Protein AF-A0A6M1LCU7-F1 (afdb_monomer)

Radius of gyration: 31.86 Å; Cα contacts (8 Å, |Δi|>4): 392; chains: 1; bounding box: 103×63×95 Å

Secondary structure (DSSP, 8-state):
---EEEEEEE-TTT-EEEESSTTTTSSS-EEEEEEEETTHHHHEEEEEE-S---SSSSEEEEEEHHHHHHTT--TT-EEEEE-SS-EEEEEEEEEEEES-TTSGGGTT-HHHHSPBPP-STTPPEEEEEE--HHHHHHHHHHH-PPPEEEEEE---GGG--HHHHHHHHHHHHHHHHS--STT-----THHHHHHHHHHHHHHHHHHHHHHTSS--------------------

Sequence (234 aa):
MQRRWYAASLDEEHLFAVGDEPPMDGGARKMFGLRAQTGVAEAAELTAGRWRTRPGGPAEVVVSGAVAETLSLRAGQRLRFAGRDGQADARIVGVFEPRDAGDPVWDDLGYALEPVVPVLDGEPYVVAGVTDWVGVDVVAAGSGVAAVSGWRYRLDERRLNAATLESVTAAVAEARRMSWSSGATVQTSLDGALSRFAGQLRAVQALPRWCRRGWSPASSADRAGGAVDGAAAT

Solvent-accessible surface area (backbone atoms only — not comparable to full-atom values): 13556 Å² total; per-residue (Å²): 133,84,63,72,33,53,37,37,33,37,57,28,97,54,25,32,52,39,30,86,50,74,62,37,60,53,85,58,50,34,25,37,20,39,33,20,59,63,65,52,74,81,42,33,44,77,79,41,75,45,88,82,88,73,87,94,64,59,25,52,31,26,30,24,50,53,39,23,61,76,50,62,53,48,60,74,40,59,35,35,37,37,30,85,71,34,56,17,58,29,29,31,36,12,29,26,42,64,74,50,82,82,45,74,88,40,72,92,39,51,36,22,67,57,49,45,70,54,88,53,95,83,37,47,30,38,34,31,34,39,32,42,68,67,26,50,50,49,39,24,70,31,6,56,39,73,69,48,75,50,78,48,74,68,76,62,66,92,75,63,42,84,84,54,46,61,57,52,50,51,51,53,56,48,58,60,69,52,79,86,48,94,86,67,78,84,82,70,85,57,56,64,57,51,54,52,48,55,49,51,51,52,53,58,66,49,50,65,67,56,66,72,75,74,76,79,85,81,84,87,85,89,86,85,86,87,87,87,85,86,85,87,79,135

Structure (mmCIF, N/CA/C/O backbone):
data_AF-A0A6M1LCU7-F1
#
_entry.id   AF-A0A6M1LCU7-F1
#
loop_
_atom_site.group_PDB
_atom_site.id
_atom_site.type_symbol
_atom_site.label_atom_id
_atom_site.label_alt_id
_atom_site.label_comp_id
_atom_site.label_asym_id
_atom_site.label_entity_id
_atom_site.label_seq_id
_atom_site.pdbx_PDB_ins_code
_atom_site.Cartn_x
_atom_site.Cartn_y
_atom_site.Cartn_z
_atom_site.occupancy
_atom_site.B_iso_or_equiv
_atom_site.auth_seq_id
_atom_site.auth_comp_id
_atom_site.auth_asym_id
_atom_site.auth_atom_id
_atom_site.pdbx_PDB_model_num
ATOM 1 N N . MET A 1 1 ? 4.344 -7.755 -26.187 1.00 40.47 1 MET A N 1
ATOM 2 C CA . MET A 1 1 ? 3.448 -6.695 -25.672 1.00 40.47 1 MET A CA 1
ATOM 3 C C . MET A 1 1 ? 4.201 -5.969 -24.558 1.00 40.47 1 MET A C 1
ATOM 5 O O . MET A 1 1 ? 4.700 -6.650 -23.674 1.00 40.47 1 MET A O 1
ATOM 9 N N . GLN A 1 2 ? 4.418 -4.650 -24.64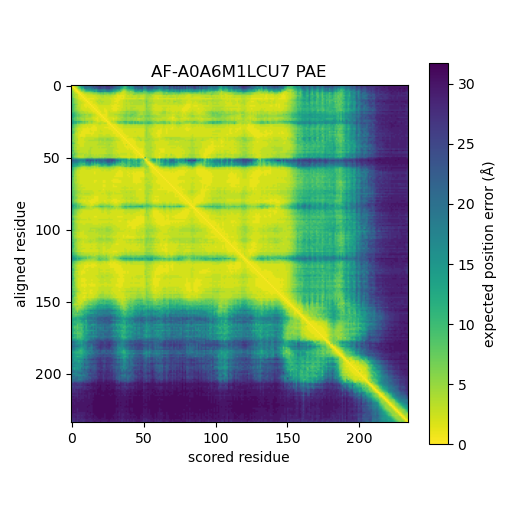3 1.00 50.25 2 GLN A N 1
ATOM 10 C CA . GLN A 1 2 ? 5.161 -3.909 -23.606 1.00 50.25 2 GLN A CA 1
ATOM 11 C C . GLN A 1 2 ? 4.259 -3.738 -22.376 1.00 50.25 2 GLN A C 1
ATOM 13 O O . GLN A 1 2 ? 3.274 -3.008 -22.453 1.00 50.25 2 GLN A O 1
ATOM 18 N N . ARG A 1 3 ? 4.570 -4.408 -21.260 1.00 56.78 3 ARG A N 1
ATOM 19 C CA . ARG A 1 3 ? 3.935 -4.107 -19.967 1.00 56.78 3 ARG A CA 1
ATOM 20 C C . ARG A 1 3 ? 4.623 -2.870 -19.385 1.00 56.78 3 ARG A C 1
ATOM 22 O O . ARG A 1 3 ? 5.846 -2.855 -19.241 1.00 56.78 3 ARG A O 1
ATOM 29 N N . ARG A 1 4 ? 3.837 -1.827 -19.126 1.00 67.38 4 ARG A N 1
ATOM 30 C CA . ARG A 1 4 ? 4.262 -0.600 -18.444 1.00 67.38 4 ARG A CA 1
ATOM 31 C C . ARG A 1 4 ? 3.536 -0.562 -17.117 1.00 67.38 4 ARG A C 1
ATOM 33 O O . ARG A 1 4 ? 2.315 -0.705 -17.110 1.00 67.38 4 ARG A O 1
ATOM 40 N N . TRP A 1 5 ? 4.278 -0.370 -16.037 1.00 73.88 5 TRP A N 1
ATOM 41 C CA . TRP A 1 5 ? 3.684 -0.186 -14.723 1.00 73.88 5 TRP A CA 1
ATOM 42 C C . TRP A 1 5 ? 3.945 1.232 -14.253 1.00 73.88 5 TRP A C 1
ATOM 44 O O . TRP A 1 5 ? 5.096 1.647 -14.103 1.00 73.88 5 TRP A O 1
ATOM 54 N N . TYR A 1 6 ? 2.857 1.974 -14.066 1.00 82.94 6 TYR A N 1
ATOM 55 C CA . TYR A 1 6 ? 2.876 3.210 -13.301 1.00 82.94 6 TYR A CA 1
ATOM 56 C C . TYR A 1 6 ? 2.562 2.864 -11.855 1.00 82.94 6 TYR A C 1
ATOM 58 O O . TYR A 1 6 ? 1.659 2.057 -11.613 1.00 82.94 6 TYR A O 1
ATOM 66 N N . ALA A 1 7 ? 3.325 3.444 -10.935 1.00 89.19 7 ALA A N 1
ATOM 67 C CA . ALA A 1 7 ? 3.172 3.253 -9.508 1.00 89.19 7 ALA A CA 1
ATOM 68 C C . ALA A 1 7 ? 3.312 4.578 -8.757 1.00 89.19 7 ALA A C 1
ATOM 70 O O . ALA A 1 7 ? 4.045 5.472 -9.179 1.00 89.19 7 ALA A O 1
ATOM 71 N N . ALA A 1 8 ? 2.635 4.663 -7.623 1.00 91.25 8 ALA A N 1
ATOM 72 C CA . ALA A 1 8 ? 2.764 5.715 -6.633 1.00 91.25 8 ALA A CA 1
ATOM 73 C C . ALA A 1 8 ? 2.610 5.059 -5.270 1.00 91.25 8 ALA A C 1
ATOM 75 O O . ALA A 1 8 ? 1.739 4.200 -5.098 1.00 91.25 8 ALA A O 1
ATOM 76 N N . SER A 1 9 ? 3.466 5.425 -4.328 1.00 93.75 9 SER A N 1
ATOM 77 C CA . SER A 1 9 ? 3.514 4.783 -3.024 1.00 93.75 9 SER A CA 1
ATOM 78 C C . SER A 1 9 ? 3.744 5.762 -1.886 1.00 93.75 9 SER A C 1
ATOM 80 O O . SER A 1 9 ? 4.343 6.821 -2.069 1.00 93.75 9 SER A O 1
ATOM 82 N N . LEU A 1 10 ? 3.279 5.359 -0.710 1.00 94.69 10 LEU A N 1
ATOM 83 C CA . LEU A 1 10 ? 3.614 5.926 0.586 1.00 94.69 10 LEU A CA 1
ATOM 84 C C . LEU A 1 10 ? 4.386 4.866 1.360 1.00 94.69 10 LEU A C 1
ATOM 86 O O . LEU A 1 10 ? 3.934 3.723 1.441 1.00 94.69 10 LEU A O 1
ATOM 90 N N . ASP A 1 11 ? 5.543 5.265 1.871 1.00 93.56 11 ASP A N 1
ATOM 91 C CA . ASP A 1 11 ? 6.493 4.384 2.540 1.00 93.56 11 ASP A CA 1
ATOM 92 C C . ASP A 1 11 ? 5.988 3.964 3.930 1.00 93.56 11 ASP A C 1
ATOM 94 O O . ASP A 1 11 ? 5.519 4.794 4.721 1.00 93.56 11 ASP A O 1
ATOM 98 N N . GLU A 1 12 ? 6.077 2.670 4.220 1.00 93.31 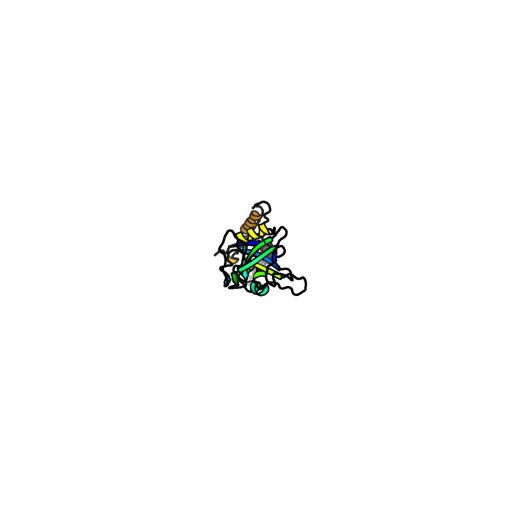12 GLU A N 1
ATOM 99 C CA . GLU A 1 12 ? 5.698 2.059 5.492 1.00 93.31 12 GLU A CA 1
ATOM 100 C C . GLU A 1 12 ? 6.457 2.631 6.700 1.00 93.31 12 GLU A C 1
ATOM 102 O O . GLU A 1 12 ? 5.893 2.682 7.795 1.00 93.31 12 GLU A O 1
ATOM 107 N N . GLU A 1 13 ? 7.693 3.112 6.532 1.00 93.88 13 GLU A N 1
ATOM 108 C CA . GLU A 1 13 ? 8.496 3.716 7.608 1.00 93.88 13 GLU A CA 1
ATOM 109 C C . GLU A 1 13 ? 7.931 5.053 8.090 1.00 93.88 13 GLU A C 1
ATOM 111 O O . GLU A 1 13 ? 8.261 5.537 9.181 1.00 93.88 13 GLU A O 1
ATOM 116 N N . HIS A 1 14 ? 7.070 5.670 7.285 1.00 95.50 14 HIS A N 1
ATOM 117 C CA . HIS A 1 14 ? 6.512 6.990 7.552 1.00 95.50 14 HIS A CA 1
ATOM 118 C C . HIS A 1 14 ? 4.997 6.980 7.745 1.00 95.50 14 HIS A C 1
ATOM 120 O O . HIS A 1 14 ? 4.442 8.001 8.158 1.00 95.50 14 HIS A O 1
ATOM 126 N N . LEU A 1 15 ? 4.337 5.844 7.500 1.00 96.94 15 LEU A N 1
ATOM 127 C CA . LEU A 1 15 ? 2.888 5.713 7.546 1.00 96.94 15 LEU A CA 1
ATOM 128 C C . LEU A 1 15 ? 2.454 4.607 8.513 1.00 96.94 15 LEU A C 1
ATOM 130 O O . LEU A 1 15 ? 2.867 3.455 8.402 1.00 96.94 15 LEU A O 1
ATOM 134 N N . PHE A 1 16 ? 1.575 4.952 9.455 1.00 96.38 16 PHE A N 1
ATOM 135 C CA . PHE A 1 16 ? 1.122 4.035 10.501 1.00 96.38 16 PHE A CA 1
ATOM 136 C C . PHE A 1 16 ? -0.381 3.834 10.449 1.00 96.38 16 PHE A C 1
ATOM 138 O O . PHE A 1 16 ? -1.127 4.805 10.368 1.00 96.38 16 PHE A O 1
ATOM 145 N N . ALA A 1 17 ? -0.835 2.590 10.550 1.00 96.88 17 ALA A N 1
ATOM 146 C CA . ALA A 1 17 ? -2.254 2.267 10.587 1.00 96.88 17 ALA A CA 1
ATOM 147 C C . ALA A 1 17 ? -2.758 2.092 12.027 1.00 96.88 17 ALA A C 1
ATOM 149 O O . ALA A 1 17 ? -2.153 1.387 12.836 1.00 96.88 17 ALA A O 1
ATOM 150 N N . VAL A 1 18 ? -3.906 2.698 12.320 1.00 95.94 18 VAL A N 1
ATOM 151 C CA . VAL A 1 18 ? -4.662 2.530 13.567 1.00 95.94 18 VAL A CA 1
ATOM 152 C C . VAL A 1 18 ? -6.095 2.152 13.214 1.00 95.94 18 VAL A C 1
ATOM 154 O O . VAL A 1 18 ? -6.668 2.682 12.262 1.00 95.94 18 VAL A O 1
ATOM 157 N N . GLY A 1 19 ? -6.682 1.233 13.968 1.00 94.44 19 GLY A N 1
ATOM 158 C CA . GLY A 1 19 ? -8.071 0.811 13.809 1.00 94.44 19 GLY A CA 1
ATOM 159 C C . GLY A 1 19 ? -8.768 0.722 15.156 1.00 94.44 19 GLY A C 1
ATOM 160 O O . GLY A 1 19 ? -8.149 0.914 16.197 1.00 94.44 19 GLY A O 1
ATOM 161 N N . ASP A 1 20 ? -10.064 0.439 15.120 1.00 90.94 20 ASP A N 1
ATOM 162 C CA . ASP A 1 20 ? -10.896 0.406 16.328 1.00 90.94 20 ASP A CA 1
ATOM 163 C C . ASP A 1 20 ? -11.063 -1.019 16.901 1.00 90.94 20 ASP A C 1
ATOM 165 O O . ASP A 1 20 ? -11.678 -1.190 17.947 1.00 90.94 20 ASP A O 1
ATOM 169 N N . GLU A 1 21 ? -10.533 -2.042 16.219 1.00 88.94 21 GLU A N 1
ATOM 170 C CA . GLU A 1 21 ? -10.629 -3.457 16.608 1.00 88.94 21 GLU A CA 1
ATOM 171 C C . GLU A 1 21 ? -9.230 -4.063 16.812 1.00 88.94 21 GLU A C 1
ATOM 173 O O . GLU A 1 21 ? -8.326 -3.727 16.041 1.00 88.94 21 GLU A O 1
ATOM 178 N N . PRO A 1 22 ? -9.029 -4.991 17.767 1.00 87.12 22 PRO A N 1
ATOM 179 C CA . PRO A 1 22 ? -7.769 -5.718 17.908 1.00 87.12 22 PRO A CA 1
ATOM 180 C C . PRO A 1 22 ? -7.376 -6.490 16.635 1.00 87.12 22 PRO A C 1
ATOM 182 O O . PRO A 1 22 ? -8.248 -7.050 15.973 1.00 87.12 22 PRO A O 1
ATOM 185 N N . PRO A 1 23 ? -6.075 -6.572 16.292 1.00 91.31 23 PRO A N 1
ATOM 186 C CA . PRO A 1 23 ? -4.930 -5.976 16.982 1.00 91.31 23 PRO A CA 1
ATOM 187 C C . PRO A 1 23 ? -4.691 -4.500 16.618 1.00 91.31 23 PRO A C 1
ATOM 189 O O . PRO A 1 23 ? -3.656 -3.954 16.985 1.00 91.31 23 PRO A O 1
ATOM 192 N N . MET A 1 24 ? -5.572 -3.843 15.863 1.00 94.25 24 MET A N 1
ATOM 193 C CA . MET A 1 24 ? -5.359 -2.490 15.334 1.00 94.25 24 MET A CA 1
ATOM 194 C C . MET A 1 24 ? -5.579 -1.360 16.353 1.00 94.25 24 MET A C 1
ATOM 196 O O . MET A 1 24 ? -5.151 -0.235 16.087 1.00 94.25 24 MET A O 1
ATOM 200 N N . ASP A 1 25 ? -6.197 -1.648 17.498 1.00 91.31 25 ASP A N 1
ATOM 201 C CA . ASP A 1 25 ? -6.536 -0.700 18.572 1.00 91.31 25 ASP A CA 1
ATOM 202 C C . ASP A 1 25 ? -5.462 -0.575 19.677 1.00 91.31 25 ASP A C 1
ATOM 204 O O . ASP A 1 25 ? -5.608 0.225 20.602 1.00 91.31 25 ASP A O 1
ATOM 208 N N . GLY A 1 26 ? -4.356 -1.322 19.585 1.00 86.56 26 GLY A N 1
ATOM 209 C CA . GLY A 1 26 ? -3.274 -1.280 20.573 1.00 86.56 26 GLY A CA 1
ATOM 210 C C . GLY A 1 26 ? -2.075 -2.169 20.231 1.00 86.56 26 GLY A C 1
ATOM 211 O O . GLY A 1 26 ? -1.984 -2.729 19.144 1.00 86.56 26 GLY A O 1
ATOM 212 N N . GLY A 1 27 ? -1.122 -2.305 21.157 1.00 89.44 27 GLY A N 1
ATOM 213 C CA . GLY A 1 27 ? 0.062 -3.161 20.991 1.00 89.44 27 GLY A CA 1
ATOM 214 C C . GLY A 1 27 ? 1.140 -2.588 20.060 1.00 89.44 27 GLY A C 1
ATOM 215 O O . GLY A 1 27 ? 1.298 -1.373 19.947 1.00 89.44 27 GLY A O 1
ATOM 216 N N . ALA A 1 28 ? 1.899 -3.475 19.406 1.00 92.75 28 ALA A N 1
ATOM 217 C CA . ALA A 1 28 ? 2.983 -3.112 18.489 1.00 92.75 28 ALA A CA 1
ATOM 218 C C . ALA A 1 28 ? 2.511 -2.191 17.353 1.00 92.75 28 ALA A C 1
ATOM 220 O O . ALA A 1 28 ? 1.379 -2.295 16.881 1.00 92.75 28 ALA A O 1
ATOM 221 N N . ARG A 1 29 ? 3.377 -1.287 16.892 1.00 94.69 29 ARG A N 1
ATOM 222 C CA . ARG A 1 29 ? 3.053 -0.317 15.832 1.00 94.69 29 ARG A CA 1
ATOM 223 C C . ARG A 1 29 ? 2.781 -1.028 14.502 1.00 94.69 29 ARG A C 1
ATOM 225 O O . ARG A 1 29 ? 3.405 -2.042 14.228 1.00 94.69 29 ARG A O 1
ATOM 232 N N . LYS A 1 30 ? 1.881 -0.498 13.667 1.00 96.88 30 LYS A N 1
ATOM 233 C CA . LYS A 1 30 ? 1.589 -1.047 12.331 1.00 96.88 30 LYS A CA 1
ATOM 234 C C . LYS A 1 30 ? 2.131 -0.109 11.268 1.00 96.88 30 LYS A C 1
ATOM 236 O O . LYS A 1 30 ? 1.438 0.830 10.887 1.00 96.88 30 LYS A O 1
ATOM 241 N N . MET A 1 31 ? 3.371 -0.335 10.851 1.00 97.69 31 MET A N 1
ATOM 242 C CA . MET A 1 31 ? 3.952 0.311 9.676 1.00 97.69 31 MET A CA 1
ATOM 243 C C . MET A 1 31 ? 3.239 -0.219 8.438 1.00 97.69 31 MET A C 1
ATOM 245 O O . MET A 1 31 ? 3.156 -1.432 8.238 1.00 97.69 31 MET A O 1
ATOM 249 N N . PHE A 1 32 ? 2.644 0.684 7.666 1.00 97.62 32 PHE A N 1
ATOM 250 C CA . PHE A 1 32 ? 1.696 0.317 6.625 1.00 97.62 32 PHE A CA 1
ATOM 251 C C . PHE A 1 32 ? 1.998 1.086 5.346 1.00 97.62 32 PHE A C 1
ATOM 253 O O . PHE A 1 32 ? 1.617 2.244 5.210 1.00 97.62 32 PHE A O 1
ATOM 260 N N . GLY A 1 33 ? 2.638 0.424 4.389 1.00 97.19 33 GLY A N 1
ATOM 261 C CA . GLY A 1 33 ? 2.882 0.975 3.064 1.00 97.19 33 GLY A CA 1
ATOM 262 C C . GLY A 1 33 ? 1.593 1.007 2.246 1.00 97.19 33 GLY A C 1
ATOM 263 O O . GLY A 1 33 ? 0.775 0.082 2.294 1.00 97.19 33 GLY A O 1
ATOM 264 N N . LEU A 1 34 ? 1.395 2.064 1.464 1.00 96.50 34 LEU A N 1
ATOM 265 C CA . LEU A 1 34 ? 0.290 2.134 0.507 1.00 96.50 34 LEU A CA 1
ATOM 266 C C . LEU A 1 34 ? 0.829 2.263 -0.897 1.00 96.50 34 LEU A C 1
ATOM 268 O O . LEU A 1 34 ? 1.715 3.072 -1.147 1.00 96.50 34 LEU A O 1
ATOM 272 N N . ARG A 1 35 ? 0.252 1.516 -1.835 1.00 95.00 35 ARG A N 1
ATOM 273 C CA . ARG A 1 35 ? 0.661 1.591 -3.234 1.00 95.00 35 ARG A CA 1
ATOM 274 C C . ARG A 1 35 ? -0.524 1.580 -4.174 1.00 95.00 35 ARG A C 1
ATOM 276 O O . ARG A 1 35 ? -1.377 0.701 -4.107 1.00 95.00 35 ARG A O 1
ATOM 283 N N . ALA A 1 36 ? -0.530 2.511 -5.110 1.00 93.69 36 ALA A N 1
ATOM 284 C CA . ALA A 1 36 ? -1.340 2.429 -6.308 1.00 93.69 36 ALA A CA 1
ATOM 285 C C . ALA A 1 36 ? -0.462 1.961 -7.467 1.00 93.69 36 ALA A C 1
ATOM 287 O O . ALA A 1 36 ? 0.645 2.463 -7.655 1.00 93.69 36 ALA A O 1
ATOM 288 N N . GLN A 1 37 ? -0.926 0.957 -8.213 1.00 91.56 37 GLN A N 1
ATOM 289 C CA . GLN A 1 37 ? -0.203 0.409 -9.358 1.00 91.56 37 GLN A CA 1
ATOM 290 C C . GLN A 1 37 ? -1.159 -0.241 -10.365 1.00 91.56 37 GLN A C 1
ATOM 292 O O . GLN A 1 37 ? -2.130 -0.905 -10.004 1.00 91.56 37 GLN A O 1
ATOM 297 N N . THR A 1 38 ? -0.850 -0.089 -11.651 1.00 89.69 38 THR A N 1
ATOM 298 C CA . THR A 1 38 ? -1.539 -0.792 -12.747 1.00 89.69 38 THR A CA 1
ATOM 299 C C . THR A 1 38 ? -1.173 -2.280 -12.798 1.00 89.69 38 THR A C 1
ATOM 301 O O . THR A 1 38 ? 0.000 -2.614 -12.637 1.00 89.69 38 THR A O 1
ATOM 304 N N . GLY A 1 39 ? -2.110 -3.166 -13.139 1.00 89.44 39 GLY A N 1
ATOM 305 C CA . GLY A 1 39 ? -1.836 -4.599 -13.327 1.00 89.44 39 GLY A CA 1
ATOM 306 C C . GLY A 1 39 ? -2.120 -5.473 -12.102 1.00 89.44 39 GLY A C 1
ATOM 307 O O . GLY A 1 39 ? -2.129 -6.694 -12.224 1.00 89.44 39 GLY A O 1
ATOM 308 N N . VAL A 1 40 ? -2.345 -4.870 -10.929 1.00 92.00 40 VAL A N 1
ATOM 309 C CA . VAL A 1 40 ? -2.594 -5.605 -9.678 1.00 92.00 40 VAL A CA 1
ATOM 310 C C . VAL A 1 40 ? -3.927 -6.357 -9.729 1.00 92.00 40 VAL A C 1
ATOM 312 O O . VAL A 1 40 ? -3.980 -7.533 -9.387 1.00 92.00 40 VAL A O 1
ATOM 315 N N . ALA A 1 41 ? -4.998 -5.717 -10.210 1.00 92.56 41 ALA A N 1
ATOM 316 C CA . ALA A 1 41 ? -6.321 -6.343 -10.287 1.00 92.56 41 ALA A CA 1
ATOM 317 C C . ALA A 1 41 ? -6.355 -7.519 -11.284 1.00 92.56 41 ALA A C 1
ATOM 319 O O . ALA A 1 41 ? -7.062 -8.507 -11.085 1.00 92.56 41 ALA A O 1
ATOM 320 N N . GLU A 1 42 ? -5.561 -7.441 -12.350 1.00 92.56 42 GLU A N 1
ATOM 321 C CA . GLU A 1 42 ? -5.404 -8.498 -13.348 1.00 92.56 42 GLU A CA 1
ATOM 322 C C . GLU A 1 42 ? -4.531 -9.658 -12.848 1.00 92.56 42 GLU A C 1
ATOM 324 O O . GLU A 1 42 ? -4.690 -10.790 -13.309 1.00 92.56 42 GLU A O 1
ATOM 329 N N . ALA A 1 43 ? -3.637 -9.409 -11.893 1.00 94.06 43 ALA A N 1
ATOM 330 C CA . ALA A 1 43 ? -2.753 -10.418 -11.311 1.00 94.06 43 ALA A CA 1
ATOM 331 C C . ALA A 1 43 ? -3.295 -11.058 -10.024 1.00 94.06 43 ALA A C 1
ATOM 333 O O . ALA A 1 43 ? -2.713 -12.023 -9.533 1.00 94.06 43 ALA A O 1
ATOM 334 N N . ALA A 1 44 ? -4.410 -10.559 -9.491 1.00 96.25 44 ALA A N 1
ATOM 335 C CA . ALA A 1 44 ? -5.014 -11.061 -8.265 1.00 96.25 44 ALA A CA 1
ATOM 336 C C . ALA A 1 44 ? -6.482 -11.454 -8.430 1.00 96.25 44 ALA A C 1
ATOM 338 O O . ALA A 1 44 ? -7.238 -10.891 -9.230 1.00 96.25 44 ALA A O 1
ATOM 339 N N . GLU A 1 45 ? -6.891 -12.433 -7.640 1.00 96.94 45 GLU A N 1
ATOM 340 C CA . GLU A 1 45 ? -8.278 -12.818 -7.460 1.00 96.94 45 GLU A CA 1
ATOM 341 C C . GLU A 1 45 ? -8.835 -12.152 -6.207 1.00 96.94 45 GLU A C 1
ATOM 343 O O . GLU A 1 45 ? -8.204 -12.140 -5.156 1.00 96.94 45 GLU A O 1
ATOM 348 N N . LEU A 1 46 ? -10.019 -11.560 -6.321 1.00 96.69 46 LEU A N 1
ATOM 349 C CA . LEU A 1 46 ? -10.661 -10.919 -5.188 1.00 96.69 46 LEU A CA 1
ATOM 350 C C . LEU A 1 46 ? -11.456 -11.963 -4.399 1.00 96.69 46 LEU A C 1
ATOM 352 O O . LEU A 1 46 ? -12.426 -12.510 -4.919 1.00 96.69 46 LEU A O 1
ATOM 356 N N . THR A 1 47 ? -11.075 -12.201 -3.149 1.00 97.00 47 THR A N 1
ATOM 357 C CA . THR A 1 47 ? -11.728 -13.183 -2.270 1.00 97.00 47 THR A CA 1
ATOM 358 C C . THR A 1 47 ? -12.828 -12.560 -1.417 1.00 97.00 47 THR A C 1
ATOM 360 O O . THR A 1 47 ? -13.769 -13.246 -1.020 1.00 97.00 47 THR A O 1
ATOM 363 N N . ALA A 1 48 ? -12.766 -11.245 -1.178 1.00 95.88 48 ALA A N 1
ATOM 364 C CA . ALA A 1 48 ? -13.826 -10.506 -0.501 1.00 95.88 48 ALA A CA 1
ATOM 365 C C . ALA A 1 48 ? -13.933 -9.053 -0.980 1.00 95.88 48 ALA A C 1
ATOM 367 O O . ALA A 1 48 ? -12.941 -8.401 -1.301 1.00 95.88 48 ALA A O 1
ATOM 368 N N . GLY A 1 49 ? -15.150 -8.504 -0.933 1.00 95.25 49 GLY A N 1
ATOM 369 C CA . GLY A 1 49 ? -15.404 -7.080 -1.148 1.00 95.25 49 GLY A CA 1
ATOM 370 C C . GLY A 1 49 ? -15.363 -6.659 -2.617 1.00 95.25 49 GLY A C 1
ATOM 371 O O . GLY A 1 49 ? -16.024 -7.264 -3.459 1.00 95.25 49 GLY A O 1
ATOM 372 N N . ARG A 1 50 ? -14.638 -5.578 -2.926 1.00 93.69 50 ARG A N 1
ATOM 373 C CA . ARG A 1 50 ? -14.452 -5.055 -4.293 1.00 93.69 50 ARG A CA 1
ATOM 374 C C . ARG A 1 50 ? -13.051 -4.478 -4.461 1.00 93.69 50 ARG A C 1
ATOM 376 O O . ARG A 1 50 ? -12.437 -4.087 -3.475 1.00 93.69 50 ARG A O 1
ATOM 383 N N . TRP A 1 51 ? -12.602 -4.335 -5.709 1.00 87.12 51 TRP A N 1
ATOM 384 C CA . TRP A 1 51 ? -11.391 -3.575 -5.994 1.00 87.12 51 TRP A CA 1
ATOM 385 C C . TRP A 1 51 ? -11.591 -2.102 -5.628 1.00 87.12 51 TRP A C 1
ATOM 387 O O . TRP A 1 51 ? -10.979 -1.681 -4.659 1.00 87.12 51 TRP A O 1
ATOM 397 N N . ARG A 1 52 ? -12.425 -1.313 -6.334 1.00 73.62 52 ARG A N 1
ATOM 398 C CA . ARG A 1 52 ? -12.608 0.146 -6.078 1.00 73.62 52 ARG A CA 1
ATOM 399 C C . ARG A 1 52 ? -13.873 0.692 -6.721 1.00 73.62 52 ARG A C 1
ATOM 401 O O . ARG A 1 52 ? -14.333 0.088 -7.691 1.00 73.62 52 ARG A O 1
ATOM 408 N N . THR A 1 53 ? -14.439 1.815 -6.254 1.00 59.88 53 THR A N 1
ATOM 409 C CA . THR A 1 53 ? -15.473 2.506 -7.073 1.00 59.88 53 THR A CA 1
ATOM 410 C C . THR A 1 53 ? -15.794 3.974 -6.785 1.00 5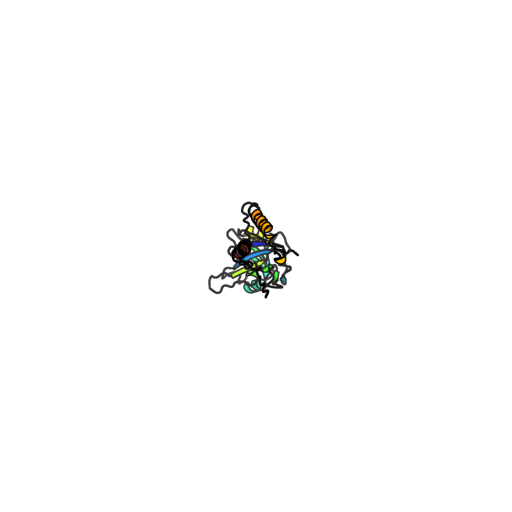9.88 53 THR A C 1
ATOM 412 O O . THR A 1 53 ? -16.507 4.556 -7.603 1.00 59.88 53 THR A O 1
ATOM 415 N N . ARG A 1 54 ? -15.380 4.594 -5.668 1.00 62.16 54 ARG A N 1
ATOM 416 C CA . ARG A 1 54 ? -16.004 5.876 -5.271 1.00 62.16 54 ARG A CA 1
ATOM 417 C C . ARG A 1 54 ? -15.029 7.041 -5.096 1.00 62.16 54 ARG A C 1
ATOM 419 O O . ARG A 1 54 ? -14.332 7.088 -4.088 1.00 62.16 54 ARG A O 1
ATOM 426 N N . PRO A 1 55 ? -15.044 8.031 -6.007 1.00 68.12 55 PRO A N 1
ATOM 427 C CA . PRO A 1 55 ? -14.436 9.325 -5.723 1.00 68.12 55 PRO A CA 1
ATOM 428 C C . PRO A 1 55 ? -15.198 10.057 -4.602 1.00 68.12 55 PRO A C 1
ATOM 430 O O . PRO A 1 55 ? -16.415 9.913 -4.471 1.00 68.12 55 PRO A O 1
ATOM 433 N N . GLY A 1 56 ? -14.478 10.863 -3.813 1.00 73.38 56 GLY A N 1
ATOM 434 C CA . GLY A 1 56 ? -15.064 11.776 -2.818 1.00 73.38 56 GLY A CA 1
ATOM 435 C C . GLY A 1 56 ? -15.304 11.197 -1.416 1.00 73.38 56 GLY A C 1
ATOM 436 O O . GLY A 1 56 ? -16.170 11.698 -0.704 1.00 73.38 56 GLY A O 1
ATOM 437 N N . GLY A 1 57 ? -14.572 10.153 -1.014 1.00 84.69 57 GLY A N 1
ATOM 438 C CA . GLY A 1 57 ? -14.666 9.536 0.315 1.00 84.69 57 GLY A CA 1
ATOM 439 C C . GLY A 1 57 ? -13.300 9.258 0.958 1.00 84.69 57 GLY A C 1
ATOM 440 O O . GLY A 1 57 ? -12.280 9.681 0.413 1.00 84.69 57 GLY A O 1
ATOM 441 N N . PRO A 1 58 ? -13.268 8.550 2.107 1.00 91.81 58 PRO A N 1
ATOM 442 C CA . PRO A 1 58 ? -12.016 8.076 2.696 1.00 91.81 58 PRO A CA 1
ATOM 443 C C . PRO A 1 58 ? -11.279 7.157 1.718 1.00 91.81 58 PRO A C 1
ATOM 445 O O . PRO A 1 58 ? -11.909 6.529 0.861 1.00 91.81 58 PRO A O 1
ATOM 448 N N . ALA A 1 59 ? -9.961 7.042 1.873 1.00 93.81 59 ALA A N 1
ATOM 449 C CA . ALA A 1 59 ? -9.153 6.213 0.987 1.00 93.81 59 ALA A CA 1
ATOM 450 C C . ALA A 1 59 ? -9.627 4.747 1.020 1.00 93.81 59 ALA A C 1
ATOM 452 O O . ALA A 1 59 ? -9.720 4.131 2.084 1.00 93.81 59 ALA A O 1
ATOM 453 N N . GLU A 1 60 ? -9.942 4.179 -0.144 1.00 95.56 60 GLU A N 1
ATOM 454 C CA . GLU A 1 60 ? -10.346 2.777 -0.268 1.00 95.56 60 GLU A CA 1
ATOM 455 C C . GLU A 1 60 ? -9.095 1.896 -0.416 1.00 95.56 60 GLU A C 1
ATOM 457 O O . GLU A 1 60 ? -8.333 2.043 -1.368 1.00 95.56 60 GLU A O 1
ATOM 462 N N . VAL A 1 61 ? -8.874 0.958 0.504 1.00 96.38 61 VAL A N 1
ATOM 463 C CA . VAL A 1 61 ? -7.692 0.082 0.514 1.00 96.38 61 VAL A CA 1
ATOM 464 C C . VAL A 1 61 ? -8.112 -1.369 0.310 1.00 96.38 61 VAL A C 1
ATOM 466 O O . VAL A 1 61 ? -9.105 -1.832 0.870 1.00 96.38 61 VAL A O 1
ATOM 469 N N . VAL A 1 62 ? -7.349 -2.096 -0.497 1.00 97.31 62 VAL A N 1
ATOM 470 C CA . VAL A 1 62 ? -7.477 -3.543 -0.685 1.00 97.31 62 VAL A CA 1
ATOM 471 C C . VAL A 1 62 ? -6.194 -4.179 -0.169 1.00 97.31 62 VAL A C 1
ATOM 473 O O . VAL A 1 62 ? -5.102 -3.714 -0.495 1.00 97.31 62 VAL A O 1
ATOM 476 N N . VAL A 1 63 ? -6.314 -5.220 0.643 1.00 97.81 63 VAL A N 1
ATOM 477 C CA . VAL A 1 63 ? -5.172 -5.932 1.233 1.00 97.81 63 VAL A CA 1
ATOM 478 C C . VAL A 1 63 ? -5.126 -7.368 0.730 1.00 97.81 63 VAL A C 1
ATOM 480 O O . VAL A 1 63 ? -6.130 -7.881 0.237 1.00 97.81 63 VAL A O 1
ATOM 483 N N . SER A 1 64 ? -3.970 -8.016 0.830 1.00 98.19 64 SER A N 1
ATOM 484 C CA . SER A 1 64 ? -3.890 -9.453 0.579 1.00 98.19 64 SER A CA 1
ATOM 485 C C . SER A 1 64 ? -4.583 -10.243 1.691 1.00 98.19 64 SER A C 1
ATOM 487 O O . SER A 1 64 ? -4.808 -9.713 2.787 1.00 98.19 64 SER A O 1
ATOM 489 N N . GLY A 1 65 ? -4.865 -11.522 1.445 1.00 98.12 65 GLY A N 1
ATOM 490 C CA . GLY A 1 65 ? -5.297 -12.443 2.493 1.00 98.12 65 GLY A CA 1
ATOM 491 C C . GLY A 1 65 ? -4.293 -12.541 3.638 1.00 98.12 65 GLY A C 1
ATOM 492 O O . GLY A 1 65 ? -4.696 -12.444 4.791 1.00 98.12 65 GLY A O 1
ATOM 493 N N . ALA A 1 66 ? -2.992 -12.594 3.340 1.00 97.81 66 ALA A N 1
ATOM 494 C CA . ALA A 1 66 ? -1.937 -12.652 4.354 1.00 97.81 66 ALA A CA 1
ATOM 495 C C . ALA A 1 66 ? -1.957 -11.441 5.306 1.00 97.81 66 ALA A C 1
ATOM 497 O O . ALA A 1 66 ? -1.883 -11.594 6.528 1.00 97.81 66 ALA A O 1
ATOM 498 N N . VAL A 1 67 ? -2.104 -10.225 4.768 1.00 98.00 67 VAL A N 1
ATOM 499 C CA . VAL A 1 67 ? -2.218 -8.999 5.578 1.00 98.00 67 VAL A CA 1
ATOM 500 C C . VAL A 1 67 ? -3.545 -8.978 6.337 1.00 98.00 67 VAL A C 1
ATOM 502 O O . VAL A 1 67 ? -3.577 -8.591 7.507 1.00 98.00 67 VAL A O 1
ATOM 505 N N . ALA A 1 68 ? -4.635 -9.402 5.690 1.00 97.75 68 ALA A N 1
ATOM 506 C CA . ALA A 1 68 ? -5.946 -9.480 6.320 1.00 97.75 68 ALA A CA 1
ATOM 507 C C . ALA A 1 68 ? -5.958 -10.442 7.512 1.00 97.75 68 ALA A C 1
ATOM 509 O O . ALA A 1 68 ? -6.495 -10.103 8.560 1.00 97.75 68 ALA A O 1
ATOM 510 N N . GLU A 1 69 ? -5.327 -11.604 7.387 1.00 96.81 69 GLU A N 1
ATOM 511 C CA . GLU A 1 69 ? -5.186 -12.572 8.469 1.00 96.81 69 GLU A CA 1
ATOM 512 C C . GLU A 1 69 ? -4.304 -12.015 9.591 1.00 96.81 69 GLU A C 1
ATOM 514 O O . GLU A 1 69 ? -4.731 -11.955 10.745 1.00 96.81 69 GLU A O 1
ATOM 519 N N . THR A 1 70 ? -3.121 -11.508 9.238 1.00 96.19 70 THR A N 1
ATOM 520 C CA . THR A 1 70 ? -2.124 -11.001 10.195 1.00 96.19 70 THR A CA 1
ATOM 521 C C . THR A 1 70 ? -2.675 -9.885 11.079 1.00 96.19 70 THR A C 1
ATOM 523 O O . THR A 1 70 ? -2.463 -9.872 12.291 1.00 96.19 70 THR A O 1
ATOM 526 N N . LEU A 1 71 ? -3.393 -8.936 10.479 1.00 96.38 71 LEU A N 1
ATOM 527 C CA . LEU A 1 71 ? -3.941 -7.772 11.176 1.00 96.38 71 LEU A CA 1
ATOM 528 C C . LEU A 1 71 ? -5.439 -7.908 11.475 1.00 96.38 71 LEU A C 1
ATOM 530 O O . LEU A 1 71 ? -6.074 -6.925 11.852 1.00 96.38 71 LEU A O 1
ATOM 534 N N . SER A 1 72 ? -6.007 -9.108 11.301 1.00 96.06 72 SER A N 1
ATOM 535 C CA . SER A 1 72 ? -7.442 -9.390 11.467 1.00 96.06 72 SER A CA 1
ATOM 536 C C . SER A 1 72 ? -8.360 -8.408 10.716 1.00 96.06 72 SER A C 1
ATOM 538 O O . SER A 1 72 ? -9.455 -8.086 11.179 1.00 96.06 72 SER A O 1
ATOM 540 N N . LEU A 1 73 ? -7.925 -7.925 9.548 1.00 96.75 73 LEU A N 1
ATOM 541 C CA . LEU A 1 73 ? -8.652 -6.939 8.754 1.00 96.75 73 LEU A CA 1
ATOM 542 C C . LEU A 1 73 ? -9.774 -7.579 7.942 1.00 96.75 73 LEU A C 1
ATOM 544 O O . LEU A 1 73 ? -9.635 -8.668 7.384 1.00 96.75 73 LEU A O 1
ATOM 548 N N . ARG A 1 74 ? -10.886 -6.854 7.799 1.00 95.75 74 ARG A N 1
ATOM 549 C CA . ARG A 1 74 ? -12.034 -7.290 6.992 1.00 95.75 74 ARG A CA 1
ATOM 550 C C . ARG A 1 74 ? -12.538 -6.190 6.072 1.00 95.75 74 ARG A C 1
ATOM 552 O O . ARG A 1 74 ? -12.481 -5.002 6.389 1.00 95.75 74 ARG A O 1
ATOM 559 N N . ALA A 1 75 ? -13.117 -6.586 4.940 1.00 94.88 75 ALA A N 1
ATOM 560 C CA . ALA A 1 75 ? -13.824 -5.650 4.075 1.00 94.88 75 ALA A CA 1
ATOM 561 C C . ALA A 1 75 ? -14.948 -4.939 4.855 1.00 94.88 75 ALA A C 1
ATOM 563 O O . ALA A 1 75 ? -15.781 -5.568 5.502 1.00 94.88 75 ALA A O 1
ATOM 564 N N . GLY A 1 76 ? -14.969 -3.611 4.780 1.00 93.31 76 GLY A N 1
ATOM 565 C CA . GLY A 1 76 ? -15.871 -2.731 5.518 1.00 93.31 76 GLY A CA 1
ATOM 566 C C . GLY A 1 76 ? -15.236 -2.052 6.734 1.00 93.31 76 GLY A C 1
ATOM 567 O O . GLY A 1 76 ? -15.773 -1.020 7.159 1.00 93.31 76 GLY A O 1
ATOM 568 N N . GLN A 1 77 ? -14.107 -2.559 7.236 1.00 95.25 77 GLN A N 1
ATOM 569 C CA . GLN A 1 77 ? -13.411 -2.024 8.406 1.00 95.25 77 GLN A CA 1
ATOM 570 C C . GLN A 1 77 ? -12.791 -0.657 8.119 1.00 95.25 77 GLN A C 1
ATOM 572 O O . GLN A 1 77 ? -12.286 -0.399 7.022 1.00 95.25 77 GLN A O 1
ATOM 577 N N . ARG A 1 78 ? -12.868 0.235 9.106 1.00 95.69 78 ARG A N 1
ATOM 578 C CA . ARG A 1 78 ? -12.285 1.577 9.044 1.00 95.69 78 ARG A CA 1
ATOM 579 C C . ARG A 1 78 ? -10.895 1.562 9.652 1.00 95.69 78 ARG A C 1
ATOM 581 O O . ARG A 1 78 ? -10.668 0.892 10.655 1.00 95.69 78 ARG A O 1
ATOM 588 N N . LEU A 1 79 ? -10.004 2.322 9.037 1.00 95.75 79 LEU A N 1
ATOM 589 C CA . LEU A 1 79 ? -8.647 2.553 9.501 1.00 95.75 79 LEU A CA 1
ATOM 590 C C . LEU A 1 79 ? -8.355 4.049 9.454 1.00 95.75 79 LEU A C 1
ATOM 592 O O . LEU A 1 79 ? -8.968 4.796 8.691 1.00 95.75 79 LEU A O 1
ATOM 596 N N . ARG A 1 80 ? -7.385 4.470 10.251 1.00 97.12 80 ARG A N 1
ATOM 597 C CA . ARG A 1 80 ? -6.778 5.793 10.201 1.00 97.12 80 ARG A CA 1
ATOM 598 C C . ARG A 1 80 ? -5.300 5.618 9.918 1.00 97.12 80 ARG A C 1
ATOM 600 O O . ARG A 1 80 ? -4.617 4.887 10.634 1.00 97.12 80 ARG A O 1
ATOM 607 N N . PHE A 1 81 ? -4.822 6.284 8.880 1.00 97.56 81 PHE A N 1
ATOM 608 C CA . PHE A 1 81 ? -3.403 6.375 8.588 1.00 97.56 81 PHE A CA 1
ATOM 609 C C . PHE A 1 81 ? -2.837 7.631 9.225 1.00 97.56 81 PHE A C 1
ATOM 611 O O . PHE A 1 81 ? -3.271 8.726 8.890 1.00 97.56 81 PHE A O 1
ATOM 618 N N . ALA A 1 82 ? -1.881 7.479 10.131 1.00 96.31 82 ALA A N 1
ATOM 619 C CA . ALA A 1 82 ? -1.168 8.576 10.763 1.00 96.31 82 ALA A CA 1
ATOM 620 C C . ALA A 1 82 ? 0.225 8.721 10.146 1.00 96.31 82 ALA A C 1
ATOM 622 O O . ALA A 1 82 ? 0.923 7.728 9.930 1.00 96.31 82 ALA A O 1
ATOM 623 N N . GLY A 1 83 ? 0.622 9.963 9.893 1.00 94.69 83 GLY A N 1
ATOM 624 C CA . GLY A 1 83 ? 1.955 10.326 9.425 1.00 94.69 83 GLY A CA 1
ATOM 625 C C . GLY A 1 83 ? 2.557 11.428 10.286 1.00 94.69 83 GLY A C 1
ATOM 626 O O . GLY A 1 83 ? 2.176 11.611 11.444 1.00 94.69 83 GLY A O 1
ATOM 627 N N . ARG A 1 84 ? 3.513 12.165 9.719 1.00 89.50 84 ARG A N 1
ATOM 628 C CA . ARG A 1 84 ? 4.210 13.253 10.418 1.00 89.50 84 ARG A CA 1
ATOM 629 C C . ARG A 1 84 ? 3.283 14.416 10.776 1.00 89.50 84 ARG A C 1
ATOM 631 O O . ARG A 1 84 ? 3.404 14.958 11.873 1.00 89.50 84 ARG A O 1
ATOM 638 N N . ASP A 1 85 ? 2.399 14.796 9.857 1.00 88.19 85 ASP A N 1
ATOM 639 C CA . ASP A 1 85 ? 1.683 16.076 9.925 1.00 88.19 85 ASP A CA 1
ATOM 640 C C . ASP A 1 85 ? 0.181 15.911 10.197 1.00 88.19 85 ASP A C 1
ATOM 642 O O . ASP A 1 85 ? -0.529 16.900 10.380 1.00 88.19 85 ASP A O 1
ATOM 646 N N . GLY A 1 86 ? -0.323 14.675 10.256 1.00 94.50 86 GLY A N 1
ATOM 647 C CA . GLY A 1 86 ? -1.737 14.439 10.514 1.00 94.50 86 GLY A CA 1
ATOM 648 C C . GLY A 1 86 ? -2.182 12.991 10.371 1.00 94.50 86 GLY A C 1
ATOM 649 O O . GLY A 1 86 ? -1.390 12.048 10.452 1.00 94.50 86 GLY A O 1
ATOM 650 N N . GLN A 1 87 ? -3.488 12.838 10.169 1.00 96.06 87 GLN A N 1
ATOM 651 C CA . GLN A 1 87 ? -4.148 11.558 9.959 1.00 96.06 87 GLN A CA 1
ATOM 652 C C . GLN A 1 87 ? -5.120 11.626 8.779 1.00 96.06 87 GLN A C 1
ATOM 654 O O . GLN A 1 87 ? -5.765 12.649 8.549 1.00 96.06 87 GLN A O 1
ATOM 659 N N . ALA A 1 88 ? -5.259 10.513 8.066 1.00 95.69 88 ALA A N 1
ATOM 660 C CA . ALA A 1 88 ? -6.197 10.339 6.969 1.00 95.69 88 ALA A CA 1
ATOM 661 C C . ALA A 1 88 ? -7.097 9.126 7.220 1.00 95.69 88 ALA A C 1
ATOM 663 O O . ALA A 1 88 ? -6.619 8.046 7.574 1.00 95.69 88 ALA A O 1
ATOM 664 N N . ASP A 1 89 ? -8.399 9.294 6.998 1.00 95.88 89 ASP A N 1
ATOM 665 C CA . ASP A 1 89 ? -9.354 8.197 7.099 1.00 95.88 89 ASP A CA 1
ATOM 666 C C . ASP A 1 89 ? -9.258 7.267 5.888 1.00 95.88 89 ASP A C 1
ATOM 668 O O . ASP A 1 89 ? -9.179 7.696 4.729 1.00 95.88 89 ASP A O 1
ATOM 672 N N . ALA A 1 90 ? -9.344 5.972 6.164 1.00 95.44 90 ALA A N 1
ATOM 673 C CA . ALA A 1 90 ? -9.338 4.922 5.169 1.00 95.44 90 ALA A CA 1
ATOM 674 C C . ALA A 1 90 ? -10.336 3.814 5.504 1.00 95.44 90 ALA A C 1
ATOM 676 O O . ALA A 1 90 ? -10.839 3.671 6.623 1.00 95.44 90 ALA A O 1
ATOM 677 N N . ARG A 1 91 ? -10.634 3.000 4.497 1.00 95.56 91 ARG A N 1
ATOM 678 C CA . ARG A 1 91 ? -11.512 1.847 4.634 1.00 95.56 91 ARG A CA 1
ATOM 679 C C . ARG A 1 91 ? -10.966 0.668 3.857 1.00 95.56 91 ARG A C 1
ATOM 681 O O . ARG A 1 91 ? -10.692 0.795 2.667 1.00 95.56 91 ARG A O 1
ATOM 688 N N . ILE A 1 92 ? -10.908 -0.493 4.498 1.00 96.38 92 ILE A N 1
ATOM 689 C CA . ILE A 1 92 ? -10.667 -1.746 3.790 1.00 96.38 92 ILE A CA 1
ATOM 690 C C . ILE A 1 92 ? -11.914 -2.060 2.964 1.00 96.38 92 ILE A C 1
ATOM 692 O O . ILE A 1 92 ? -13.009 -2.181 3.510 1.00 96.38 92 ILE A O 1
ATOM 696 N N . VAL A 1 93 ? -11.790 -2.151 1.643 1.00 96.31 93 VAL A N 1
ATOM 697 C CA . VAL A 1 93 ? -12.924 -2.415 0.737 1.00 96.31 93 VAL A CA 1
ATOM 698 C C . VAL A 1 93 ? -12.869 -3.784 0.083 1.00 96.31 93 VAL A C 1
ATOM 700 O O . VAL A 1 93 ? -13.888 -4.224 -0.453 1.00 96.31 93 VAL A O 1
ATOM 703 N N . GLY A 1 94 ? -11.732 -4.467 0.172 1.00 96.56 94 GLY A N 1
ATOM 704 C CA . GLY A 1 94 ? -11.584 -5.813 -0.342 1.00 96.56 94 GLY A CA 1
ATOM 705 C C . GLY A 1 94 ? -10.356 -6.534 0.190 1.00 96.56 94 GLY A C 1
ATOM 706 O O . GLY A 1 94 ? -9.447 -5.920 0.754 1.00 96.56 94 GLY A O 1
ATOM 707 N N . VAL A 1 95 ? -10.375 -7.846 -0.013 1.00 97.94 95 VAL A N 1
ATOM 708 C CA . VAL A 1 95 ? -9.267 -8.762 0.248 1.00 97.94 95 VAL A CA 1
ATOM 709 C C . VAL A 1 95 ? -9.002 -9.534 -1.038 1.00 97.94 95 VAL A C 1
ATOM 711 O O . VAL A 1 95 ? -9.953 -9.938 -1.717 1.00 97.94 95 VAL A O 1
ATOM 714 N N . PHE A 1 96 ? -7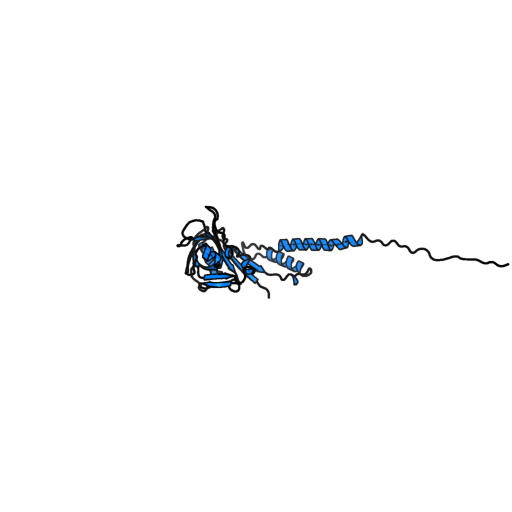.734 -9.689 -1.397 1.00 97.69 96 PHE A N 1
ATOM 715 C C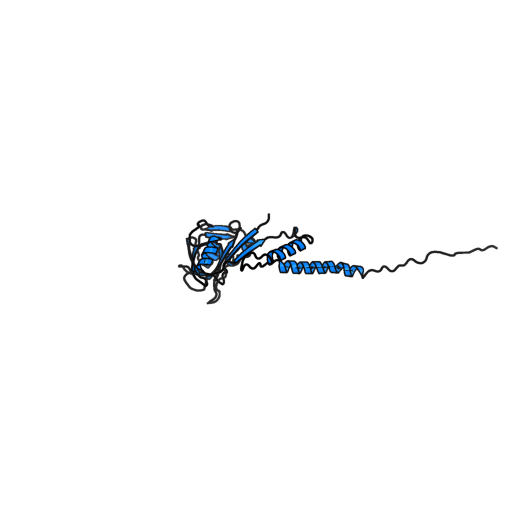A . PHE A 1 96 ? -7.320 -10.396 -2.603 1.00 97.69 96 PHE A CA 1
ATOM 716 C C . PHE A 1 96 ? -6.305 -11.498 -2.304 1.00 97.69 96 PHE A C 1
ATOM 718 O O . PHE A 1 96 ? -5.591 -11.441 -1.309 1.00 97.69 96 PHE A O 1
ATOM 725 N N . GLU A 1 97 ? -6.199 -12.455 -3.217 1.00 97.94 97 GLU A N 1
ATOM 726 C CA . GLU A 1 97 ? -5.110 -13.427 -3.285 1.00 97.94 97 GLU A CA 1
ATOM 727 C C . GLU A 1 97 ? -4.356 -13.261 -4.611 1.00 97.94 97 GLU A C 1
ATOM 729 O O . GLU A 1 97 ? -4.990 -13.057 -5.656 1.00 97.94 97 GLU A O 1
ATOM 734 N N . PRO A 1 98 ? -3.012 -13.306 -4.623 1.00 97.06 98 PRO A N 1
ATOM 735 C CA . PRO A 1 98 ? -2.259 -13.286 -5.870 1.00 97.06 98 PRO 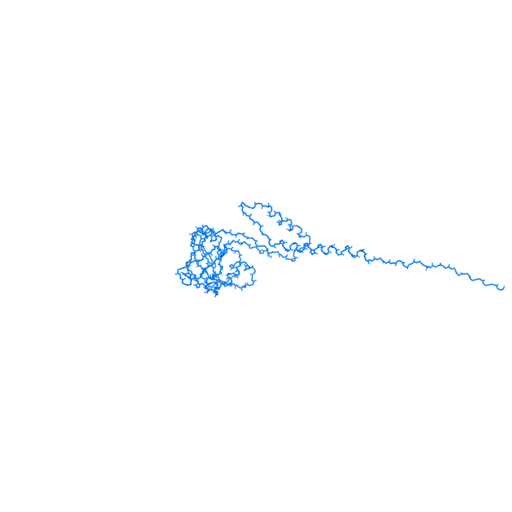A CA 1
ATOM 736 C C . PRO A 1 98 ? -2.546 -14.567 -6.669 1.00 97.06 98 PRO A C 1
ATOM 738 O O . PRO A 1 98 ? -2.485 -15.671 -6.134 1.00 97.06 98 PRO A O 1
ATOM 741 N N . ARG A 1 99 ? -2.817 -14.446 -7.977 1.00 96.50 99 ARG A N 1
ATOM 742 C CA . ARG A 1 99 ? -2.947 -15.624 -8.862 1.00 96.50 99 ARG A CA 1
ATOM 743 C C . ARG A 1 99 ? -1.615 -16.352 -9.030 1.00 96.50 99 ARG A C 1
ATOM 745 O O . ARG A 1 99 ? -1.579 -17.568 -9.167 1.00 96.50 99 ARG A O 1
ATOM 752 N N . ASP A 1 100 ? -0.543 -15.572 -9.060 1.00 94.69 100 ASP A N 1
ATOM 753 C CA . ASP A 1 100 ? 0.843 -16.017 -9.099 1.00 94.69 100 ASP A CA 1
ATOM 754 C C . ASP A 1 100 ? 1.662 -15.033 -8.259 1.00 94.69 100 ASP A C 1
ATOM 756 O O . ASP A 1 100 ? 1.812 -13.869 -8.638 1.00 94.69 100 ASP A O 1
ATOM 760 N N . ALA A 1 101 ? 2.154 -15.485 -7.104 1.00 93.31 101 ALA A N 1
ATOM 761 C CA . ALA A 1 101 ? 2.990 -14.676 -6.216 1.00 93.31 101 ALA A CA 1
ATOM 762 C C . ALA A 1 101 ? 4.347 -14.320 -6.853 1.00 93.31 101 ALA A C 1
ATOM 764 O O . ALA A 1 101 ? 4.970 -13.340 -6.456 1.00 93.31 101 ALA A O 1
ATOM 765 N N . GLY A 1 102 ? 4.783 -15.075 -7.869 1.00 92.12 102 GLY A N 1
ATOM 766 C CA . GLY A 1 102 ? 5.982 -14.790 -8.652 1.00 92.12 102 GLY A CA 1
ATOM 767 C C . GLY A 1 102 ? 5.768 -13.808 -9.811 1.00 92.12 102 GLY A C 1
ATOM 768 O O . GLY A 1 102 ? 6.734 -13.517 -10.525 1.00 92.12 102 GLY A O 1
ATOM 769 N N . ASP A 1 103 ? 4.546 -13.293 -10.043 1.00 89.62 103 ASP A N 1
ATOM 770 C CA . ASP A 1 103 ? 4.342 -12.270 -11.078 1.00 89.62 103 ASP A CA 1
ATOM 771 C C . ASP A 1 103 ? 5.097 -10.985 -10.679 1.00 89.62 103 ASP A C 1
ATOM 773 O O . ASP A 1 103 ? 4.872 -10.442 -9.597 1.00 89.62 103 ASP A O 1
ATOM 777 N N . PRO A 1 104 ? 5.952 -10.424 -11.549 1.00 88.25 104 PRO A N 1
ATOM 778 C CA . PRO A 1 104 ? 6.765 -9.260 -11.187 1.00 88.25 104 PRO A CA 1
ATOM 779 C C . PRO A 1 104 ? 5.983 -7.958 -10.967 1.00 88.25 104 PRO A C 1
ATOM 781 O O . PRO A 1 104 ? 6.563 -6.931 -10.618 1.00 88.25 104 PRO A O 1
ATOM 784 N N . VAL A 1 105 ? 4.660 -7.968 -11.155 1.00 88.69 105 VAL A N 1
ATOM 785 C CA . VAL A 1 105 ? 3.779 -6.918 -10.621 1.00 88.69 105 VAL A CA 1
ATOM 786 C C . VAL A 1 105 ? 3.917 -6.777 -9.093 1.00 88.69 105 VAL A C 1
ATOM 788 O O . VAL A 1 105 ? 3.686 -5.682 -8.574 1.00 88.69 105 VAL A O 1
ATOM 791 N N . TRP A 1 106 ? 4.328 -7.845 -8.398 1.00 92.25 106 TRP A N 1
ATOM 792 C CA . TRP A 1 106 ? 4.485 -7.911 -6.946 1.00 92.25 106 TRP A CA 1
ATOM 793 C C . TRP A 1 106 ? 5.881 -7.535 -6.433 1.00 92.25 106 TRP A C 1
ATOM 795 O O . TRP A 1 106 ? 6.036 -7.400 -5.224 1.00 92.25 106 TRP A O 1
ATOM 805 N N . ASP A 1 107 ? 6.873 -7.316 -7.310 1.00 89.06 107 ASP A N 1
ATOM 806 C CA . ASP A 1 107 ? 8.277 -7.057 -6.923 1.00 89.06 107 ASP A CA 1
ATOM 807 C C . ASP A 1 107 ? 8.422 -5.939 -5.869 1.00 89.06 107 ASP A C 1
ATOM 809 O O . ASP A 1 107 ? 9.268 -6.017 -4.986 1.00 89.06 107 ASP A O 1
ATOM 813 N N . ASP A 1 108 ? 7.586 -4.899 -5.964 1.00 86.25 108 ASP A N 1
ATOM 814 C CA . ASP A 1 108 ? 7.593 -3.730 -5.070 1.00 86.25 108 ASP A CA 1
ATOM 815 C C . ASP A 1 108 ? 6.432 -3.762 -4.049 1.00 86.25 108 ASP A C 1
ATOM 817 O O . ASP A 1 108 ? 6.036 -2.733 -3.500 1.00 86.25 108 ASP A O 1
ATOM 821 N N . LEU A 1 109 ? 5.819 -4.931 -3.861 1.00 91.19 109 LEU A N 1
ATOM 822 C CA . LEU A 1 109 ? 4.697 -5.205 -2.957 1.00 91.19 109 LEU A CA 1
ATOM 823 C C . LEU A 1 109 ? 4.994 -6.418 -2.062 1.00 91.19 109 LEU A C 1
ATOM 825 O O . LEU A 1 109 ? 4.071 -7.091 -1.612 1.00 91.19 109 LEU A O 1
ATOM 829 N N . GLY A 1 110 ? 6.272 -6.687 -1.770 1.00 92.25 110 GLY A N 1
ATOM 830 C CA . GLY A 1 110 ? 6.693 -7.816 -0.933 1.00 92.25 110 GLY A CA 1
ATOM 831 C C . GLY A 1 110 ? 5.945 -7.878 0.402 1.00 92.25 110 GLY A C 1
ATOM 832 O O . GLY A 1 110 ? 5.331 -8.894 0.700 1.00 92.25 110 GLY A O 1
ATOM 833 N N . TYR A 1 111 ? 5.853 -6.759 1.131 1.00 95.56 111 TYR A N 1
ATOM 834 C CA . TYR A 1 111 ? 5.111 -6.680 2.401 1.00 95.56 111 TYR A CA 1
ATOM 835 C C . TYR A 1 111 ? 3.586 -6.802 2.269 1.00 95.56 111 TYR A C 1
ATOM 837 O O . TYR A 1 111 ? 2.883 -6.901 3.275 1.00 95.56 111 TYR A O 1
ATOM 845 N N . ALA A 1 112 ? 3.045 -6.775 1.047 1.00 94.50 112 ALA A N 1
ATOM 846 C CA . ALA A 1 112 ? 1.657 -7.147 0.813 1.00 94.50 112 ALA A CA 1
ATOM 847 C C . ALA A 1 112 ? 1.510 -8.668 0.720 1.00 94.50 112 ALA A C 1
ATOM 849 O O . ALA A 1 112 ? 0.466 -9.177 1.092 1.00 94.50 112 ALA A O 1
ATOM 850 N N . LEU A 1 113 ? 2.509 -9.405 0.237 1.00 96.19 113 LEU A N 1
ATOM 851 C CA . LEU A 1 113 ? 2.440 -10.868 0.147 1.00 96.19 113 LEU A CA 1
ATOM 852 C C . LEU A 1 113 ? 2.924 -11.547 1.431 1.00 96.19 113 LEU A C 1
ATOM 854 O O . LEU A 1 113 ? 2.320 -12.512 1.887 1.00 96.19 113 LEU A O 1
ATOM 858 N N . GLU A 1 114 ? 3.982 -11.005 2.024 1.00 96.62 114 GLU A N 1
ATOM 859 C CA . GLU A 1 114 ? 4.673 -11.544 3.190 1.00 96.62 114 GLU A CA 1
ATOM 860 C C . GLU A 1 114 ? 4.767 -10.446 4.264 1.00 96.62 114 GLU A C 1
ATOM 862 O O . GLU A 1 114 ? 5.778 -9.744 4.359 1.00 96.62 114 GLU A O 1
ATOM 867 N N . PRO A 1 115 ? 3.691 -10.222 5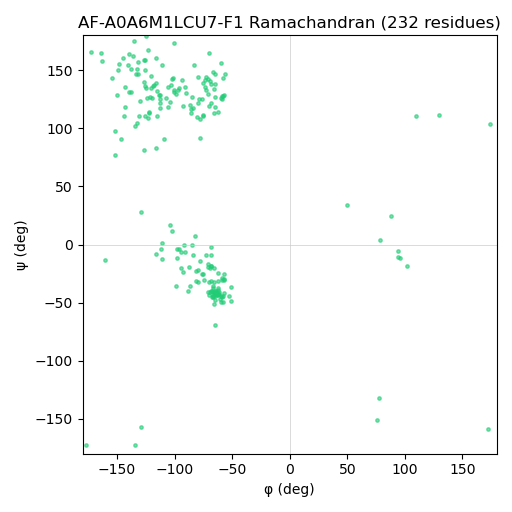.042 1.00 96.69 115 PRO A N 1
ATOM 868 C CA . PRO A 1 115 ? 3.709 -9.244 6.121 1.00 96.69 115 PRO A CA 1
ATOM 869 C C . PRO A 1 115 ? 4.699 -9.655 7.216 1.00 96.69 115 PRO A C 1
ATOM 871 O O . PRO A 1 115 ? 4.753 -10.816 7.627 1.00 96.69 115 PRO A O 1
ATOM 874 N N . VAL A 1 116 ? 5.449 -8.686 7.737 1.00 96.50 116 VAL A N 1
ATOM 875 C CA . VAL A 1 116 ? 6.345 -8.904 8.877 1.00 96.50 116 VAL A CA 1
ATOM 876 C C . VAL A 1 116 ? 5.547 -8.765 10.163 1.00 96.50 116 VAL A C 1
ATOM 878 O O . VAL A 1 116 ? 4.886 -7.748 10.391 1.00 96.50 116 VAL A O 1
ATOM 881 N N . VAL A 1 117 ? 5.635 -9.785 11.014 1.00 94.19 117 VAL A N 1
ATOM 882 C CA . VAL A 1 117 ? 5.050 -9.791 12.356 1.00 94.19 117 VAL A CA 1
ATOM 883 C C . VAL A 1 117 ? 6.124 -9.517 13.414 1.00 94.19 117 VAL A C 1
ATOM 885 O O . VAL A 1 117 ? 7.246 -10.002 13.260 1.00 94.19 117 VAL A O 1
ATOM 888 N N . PRO A 1 118 ? 5.804 -8.781 14.493 1.00 92.69 118 PRO A N 1
ATOM 889 C CA . PRO A 1 118 ? 6.714 -8.590 15.618 1.00 92.69 118 PRO A CA 1
ATOM 890 C C . PRO A 1 118 ? 7.094 -9.931 16.251 1.00 92.69 118 PRO A C 1
ATOM 892 O O . PRO A 1 118 ? 6.209 -10.707 16.622 1.00 92.69 118 PRO A O 1
ATOM 895 N N . VAL A 1 119 ? 8.392 -10.192 16.408 1.00 90.38 119 VAL A N 1
ATOM 896 C CA . VAL A 1 119 ? 8.900 -11.366 17.139 1.00 90.38 119 VAL A CA 1
ATOM 897 C C . VAL A 1 119 ? 9.287 -10.972 18.562 1.00 90.38 119 VAL A C 1
ATOM 899 O O . VAL A 1 119 ? 9.091 -11.750 19.498 1.00 90.38 119 VAL A O 1
ATOM 902 N N . LEU A 1 120 ? 9.817 -9.759 18.728 1.00 88.81 120 LEU A N 1
ATOM 903 C CA . LEU A 1 120 ? 10.193 -9.185 20.017 1.00 88.81 120 LEU A CA 1
ATOM 904 C C . LEU A 1 120 ? 9.277 -8.020 20.405 1.00 88.81 120 LEU A C 1
ATOM 906 O O . LEU A 1 120 ? 8.718 -7.317 19.560 1.00 88.81 120 LEU A O 1
ATOM 910 N N . ASP A 1 121 ? 9.172 -7.777 21.711 1.00 83.00 121 ASP A N 1
ATOM 911 C CA . ASP A 1 121 ? 8.461 -6.612 22.231 1.00 83.00 121 ASP A CA 1
ATOM 912 C C . ASP A 1 121 ? 9.072 -5.315 21.682 1.00 83.00 121 ASP A C 1
ATOM 914 O O . ASP A 1 121 ? 10.274 -5.066 21.787 1.00 83.00 121 ASP A O 1
ATOM 918 N N . GLY A 1 122 ? 8.214 -4.466 21.116 1.00 83.06 122 GLY A N 1
ATOM 919 C CA . GLY A 1 122 ? 8.600 -3.186 20.523 1.00 83.06 122 GLY A CA 1
ATOM 920 C C . GLY A 1 122 ? 8.870 -3.229 19.017 1.00 83.06 122 GLY A C 1
ATOM 921 O O . GLY A 1 122 ? 8.944 -2.161 18.408 1.00 83.06 122 GLY A O 1
ATOM 922 N N . GLU A 1 123 ? 8.950 -4.410 18.396 1.00 93.56 123 GLU A N 1
ATOM 923 C CA . GLU A 1 123 ? 9.027 -4.511 16.936 1.00 93.56 123 GLU A CA 1
ATOM 924 C C . GLU A 1 123 ? 7.682 -4.141 16.285 1.00 93.56 123 GLU A C 1
ATOM 926 O O . GLU A 1 123 ? 6.619 -4.442 16.837 1.00 93.56 123 GLU A O 1
ATOM 931 N N . PRO A 1 124 ? 7.687 -3.450 15.134 1.00 95.00 124 PRO A N 1
ATOM 932 C CA . PRO A 1 124 ? 6.467 -3.115 14.419 1.00 95.00 124 PRO A CA 1
ATOM 933 C C . PRO A 1 124 ? 6.000 -4.276 13.533 1.00 95.00 124 PRO A C 1
ATOM 935 O O . PRO A 1 124 ? 6.794 -5.073 13.042 1.00 95.00 124 PRO A O 1
ATOM 938 N N . TYR A 1 125 ? 4.700 -4.315 13.253 1.00 96.81 125 TYR A N 1
ATOM 939 C CA . TYR A 1 125 ? 4.213 -4.967 12.044 1.00 96.81 125 TYR A CA 1
ATOM 940 C C . TYR A 1 125 ? 4.657 -4.142 10.842 1.00 96.81 125 TYR A C 1
ATOM 942 O O . TYR A 1 125 ? 4.520 -2.916 10.884 1.00 96.81 125 TYR A O 1
ATOM 950 N N . VAL A 1 126 ? 5.106 -4.796 9.774 1.00 97.50 126 VAL A N 1
ATOM 951 C CA . VAL A 1 126 ? 5.401 -4.139 8.494 1.00 97.50 126 VAL A CA 1
ATOM 952 C C . VAL A 1 126 ? 4.563 -4.798 7.413 1.00 97.50 126 VAL A C 1
ATOM 954 O O . VAL A 1 126 ? 4.726 -5.981 7.119 1.00 97.50 126 VAL A O 1
ATOM 957 N N . VAL A 1 127 ? 3.622 -4.040 6.859 1.00 97.81 127 VAL A N 1
ATOM 958 C CA . VAL A 1 127 ? 2.659 -4.536 5.872 1.00 97.81 127 VAL A CA 1
ATOM 959 C C . VAL A 1 127 ? 2.501 -3.541 4.731 1.00 97.81 127 VAL A C 1
ATOM 961 O O . VAL A 1 127 ? 2.807 -2.359 4.886 1.00 97.81 127 VAL A O 1
ATOM 964 N N . ALA A 1 128 ? 1.957 -3.992 3.603 1.00 97.38 128 ALA A N 1
ATOM 965 C CA . ALA A 1 128 ? 1.541 -3.099 2.529 1.00 97.38 128 ALA A CA 1
ATOM 966 C C . ALA A 1 128 ? 0.124 -3.404 2.031 1.00 97.38 128 ALA A C 1
ATOM 968 O O . ALA A 1 128 ? -0.325 -4.550 1.989 1.00 97.38 128 ALA A O 1
ATOM 969 N N . GLY A 1 129 ? -0.580 -2.351 1.623 1.00 96.69 129 GLY A N 1
ATOM 970 C CA . GLY A 1 129 ? -1.896 -2.428 1.003 1.00 96.69 129 GLY A CA 1
ATOM 971 C C . GLY A 1 129 ? -1.939 -1.705 -0.335 1.00 96.69 129 GLY A C 1
ATOM 972 O O . GLY A 1 129 ? -1.143 -0.812 -0.634 1.00 96.69 129 GLY A O 1
ATOM 973 N N . VAL A 1 130 ? -2.912 -2.086 -1.151 1.00 96.00 130 VAL A N 1
ATOM 974 C CA . VAL A 1 130 ? -3.113 -1.515 -2.476 1.00 96.00 130 VAL A CA 1
ATOM 975 C C . VAL A 1 130 ? -4.206 -0.457 -2.395 1.00 96.00 130 VAL A C 1
ATOM 977 O O . VAL A 1 130 ? -5.312 -0.718 -1.914 1.00 96.00 130 VAL A O 1
ATOM 980 N N . THR A 1 131 ? -3.932 0.734 -2.918 1.00 95.38 131 THR A N 1
ATOM 981 C CA . THR A 1 131 ? -4.892 1.835 -3.075 1.00 95.38 131 THR A CA 1
ATOM 982 C C . THR A 1 131 ? -4.968 2.318 -4.547 1.00 95.38 131 THR A C 1
ATOM 984 O O . THR A 1 131 ? -4.356 1.702 -5.420 1.00 95.38 131 THR A O 1
ATOM 987 N N . ASP A 1 132 ? -5.800 3.308 -4.886 1.00 92.19 132 ASP A N 1
ATOM 988 C CA . ASP A 1 132 ? -5.776 3.989 -6.191 1.00 92.19 132 ASP A CA 1
ATOM 989 C C . ASP A 1 132 ? -5.048 5.318 -6.063 1.00 92.19 132 ASP A C 1
ATOM 991 O O . ASP A 1 132 ? -4.665 5.735 -4.975 1.00 92.19 132 ASP A O 1
ATOM 995 N N . TRP A 1 133 ? -4.837 5.983 -7.196 1.00 90.81 133 TRP A N 1
ATOM 996 C CA . TRP A 1 133 ? -4.188 7.289 -7.243 1.00 90.81 133 TRP A CA 1
ATOM 997 C C . TRP A 1 133 ? -4.859 8.289 -6.301 1.00 90.81 133 TRP A C 1
ATOM 999 O O . TRP A 1 133 ? -4.181 8.932 -5.511 1.00 90.81 133 TRP A O 1
ATOM 1009 N N . VAL A 1 134 ? -6.196 8.324 -6.303 1.00 91.06 134 VAL A N 1
ATOM 1010 C CA . VAL A 1 134 ? -6.974 9.198 -5.417 1.00 91.06 134 VAL A CA 1
ATOM 1011 C C . VAL A 1 134 ? -6.732 8.846 -3.951 1.00 91.06 134 VAL A C 1
ATOM 1013 O O . VAL A 1 134 ? -6.558 9.738 -3.130 1.00 91.06 134 VAL A O 1
ATOM 1016 N N . GLY A 1 135 ? -6.689 7.563 -3.601 1.00 93.06 135 GLY A N 1
ATOM 1017 C CA . GLY A 1 135 ? -6.402 7.117 -2.246 1.00 93.06 135 GLY A CA 1
ATOM 1018 C C . GLY A 1 135 ? -4.976 7.434 -1.795 1.00 93.06 135 GLY A C 1
ATOM 1019 O O . GLY A 1 135 ? -4.804 7.820 -0.641 1.00 93.06 135 GLY A O 1
ATOM 1020 N N . VAL A 1 136 ? -3.972 7.331 -2.678 1.00 94.19 136 VAL A N 1
ATOM 1021 C CA . VAL A 1 136 ? -2.610 7.818 -2.381 1.00 94.19 136 VAL A CA 1
ATOM 1022 C C . VAL A 1 136 ? -2.651 9.314 -2.087 1.00 94.19 136 VAL A C 1
ATOM 1024 O O . VAL A 1 136 ? -2.145 9.725 -1.049 1.00 94.19 136 VAL A O 1
ATOM 1027 N N . ASP A 1 137 ? -3.294 10.110 -2.942 1.00 92.81 137 ASP A N 1
ATOM 1028 C CA . ASP A 1 137 ? -3.365 11.566 -2.780 1.00 92.81 137 ASP A CA 1
ATOM 1029 C C . ASP A 1 137 ? -4.086 11.968 -1.484 1.00 92.81 137 ASP A C 1
ATOM 1031 O O . ASP A 1 137 ? -3.609 12.833 -0.747 1.00 92.81 137 ASP A O 1
ATOM 1035 N N . VAL A 1 138 ? -5.208 11.312 -1.168 1.00 93.62 138 VAL A N 1
ATOM 1036 C CA . VAL A 1 138 ? -5.975 11.547 0.066 1.00 93.62 138 VAL A CA 1
ATOM 1037 C C . VAL A 1 138 ? -5.127 11.245 1.298 1.00 93.62 138 VAL A C 1
ATOM 1039 O O . VAL A 1 138 ? -5.089 12.054 2.227 1.00 93.62 138 VAL A O 1
ATOM 1042 N N . VAL A 1 139 ? -4.431 10.104 1.318 1.00 95.56 139 VAL A N 1
ATOM 1043 C CA . VAL A 1 139 ? -3.605 9.740 2.475 1.00 95.56 139 VAL A CA 1
ATOM 1044 C C . VAL A 1 139 ? -2.366 10.622 2.565 1.00 95.56 139 VAL A C 1
ATOM 1046 O O . VAL A 1 139 ? -2.045 11.077 3.661 1.00 95.56 139 VAL A O 1
ATOM 1049 N N . ALA A 1 140 ? -1.708 10.933 1.450 1.00 95.50 140 ALA A N 1
ATOM 1050 C CA . ALA A 1 140 ? -0.559 11.834 1.416 1.00 95.50 140 ALA A CA 1
ATOM 1051 C C . ALA A 1 140 ? -0.924 13.216 1.978 1.00 95.50 140 ALA A C 1
ATOM 1053 O O . ALA A 1 140 ? -0.265 13.714 2.891 1.00 95.50 140 ALA A O 1
ATOM 1054 N N . ALA A 1 141 ? -2.029 13.798 1.499 1.00 93.94 141 ALA A N 1
ATOM 1055 C CA . ALA A 1 141 ? -2.501 15.105 1.942 1.00 93.94 141 ALA A CA 1
ATOM 1056 C C . ALA A 1 141 ? -2.927 15.118 3.419 1.00 93.94 141 ALA A C 1
ATOM 1058 O O . ALA A 1 141 ? -2.648 16.087 4.121 1.00 93.94 141 ALA A O 1
ATOM 1059 N N . GLY A 1 142 ? -3.595 14.064 3.900 1.00 95.19 142 GLY A N 1
ATOM 1060 C CA . GLY A 1 142 ? -4.072 14.006 5.287 1.00 95.19 142 GLY A CA 1
ATOM 1061 C C . GLY A 1 142 ? -2.997 13.635 6.314 1.00 95.19 142 GLY A C 1
ATOM 1062 O O . GLY A 1 142 ? -3.050 14.096 7.452 1.00 95.19 142 GLY A O 1
ATOM 1063 N N . SER A 1 143 ? -2.017 12.812 5.933 1.00 95.81 143 SER A N 1
ATOM 1064 C CA . SER A 1 143 ? -0.964 12.319 6.839 1.00 95.81 143 SER A CA 1
ATOM 1065 C C . SER A 1 143 ? 0.326 13.149 6.815 1.00 95.81 143 SER A C 1
ATOM 1067 O O . SER A 1 143 ? 1.126 13.061 7.750 1.00 95.81 143 SER A O 1
ATOM 1069 N N . GLY A 1 144 ? 0.549 13.931 5.754 1.00 94.19 144 GLY A N 1
ATOM 1070 C CA . GLY A 1 144 ? 1.808 14.643 5.506 1.00 94.19 144 GLY A CA 1
ATOM 1071 C C . GLY A 1 144 ? 2.935 13.766 4.951 1.00 94.19 144 GLY A C 1
ATOM 1072 O O . GLY A 1 144 ? 4.058 14.234 4.776 1.00 94.19 144 GLY A O 1
ATOM 1073 N N . VAL A 1 145 ? 2.672 12.486 4.671 1.00 94.56 145 VAL A N 1
ATOM 1074 C CA . VAL A 1 145 ? 3.664 11.589 4.062 1.00 94.56 145 VAL A CA 1
ATOM 1075 C C . VAL A 1 145 ? 3.735 11.861 2.563 1.00 94.56 145 VAL A C 1
ATOM 1077 O O . VAL A 1 145 ? 2.726 11.815 1.862 1.00 94.56 145 VAL A O 1
ATOM 1080 N N . ALA A 1 146 ? 4.935 12.142 2.056 1.00 91.62 146 ALA A N 1
ATOM 1081 C CA . ALA A 1 146 ? 5.134 12.428 0.642 1.00 91.62 146 ALA A CA 1
ATOM 1082 C C . ALA A 1 146 ? 4.953 11.165 -0.214 1.00 91.62 146 ALA A C 1
ATOM 1084 O O . ALA A 1 146 ? 5.583 10.138 0.035 1.00 91.62 146 ALA A O 1
ATOM 1085 N N . ALA A 1 147 ? 4.129 11.266 -1.258 1.00 91.00 147 ALA A N 1
ATOM 1086 C CA . ALA A 1 147 ? 3.990 10.211 -2.252 1.00 91.00 147 ALA A CA 1
ATOM 1087 C C . ALA A 1 147 ? 5.212 10.154 -3.176 1.00 91.00 147 ALA A C 1
ATOM 1089 O O . ALA A 1 147 ? 5.664 11.174 -3.704 1.00 91.00 147 ALA A O 1
ATOM 1090 N N . VAL A 1 148 ? 5.702 8.944 -3.434 1.00 88.12 148 VAL A N 1
ATOM 1091 C CA . VAL A 1 148 ? 6.758 8.677 -4.415 1.00 88.12 148 VAL A CA 1
ATOM 1092 C C . VAL A 1 148 ? 6.120 8.067 -5.650 1.00 88.12 148 VAL A C 1
ATOM 1094 O O . VAL A 1 148 ? 5.472 7.032 -5.561 1.00 88.12 148 VAL A O 1
ATOM 1097 N N . SER A 1 149 ? 6.300 8.696 -6.811 1.00 84.56 149 SER A N 1
ATOM 1098 C CA . SER A 1 149 ? 5.818 8.176 -8.097 1.00 84.56 149 SER A CA 1
ATOM 1099 C C . SER A 1 149 ? 6.953 7.544 -8.899 1.00 84.56 149 SER A C 1
ATOM 1101 O O . SER A 1 149 ? 8.063 8.072 -8.932 1.00 84.56 149 SER A O 1
ATOM 1103 N N . GLY A 1 150 ? 6.668 6.442 -9.594 1.00 79.44 150 GLY A N 1
ATOM 1104 C CA . GLY A 1 150 ? 7.658 5.690 -10.360 1.00 79.44 150 GLY A CA 1
ATOM 1105 C C . GLY A 1 150 ? 7.093 5.015 -11.610 1.00 79.44 150 GLY A C 1
ATOM 1106 O O . GLY A 1 150 ? 5.904 4.702 -11.709 1.00 79.44 150 GLY A O 1
ATOM 1107 N N . TRP A 1 151 ? 7.981 4.766 -12.575 1.00 78.81 151 TRP A N 1
ATOM 1108 C CA . TRP A 1 151 ? 7.688 4.020 -13.800 1.00 78.81 151 TRP A CA 1
ATOM 1109 C C . TRP A 1 151 ? 8.604 2.809 -13.915 1.00 78.81 151 TRP A C 1
ATOM 1111 O O . TRP A 1 151 ? 9.827 2.950 -13.911 1.00 78.81 151 TRP A O 1
ATOM 1121 N N . ARG A 1 152 ? 8.017 1.622 -14.098 1.00 73.81 152 ARG A N 1
ATOM 1122 C CA . ARG A 1 152 ? 8.758 0.411 -14.468 1.00 73.81 152 ARG A CA 1
ATOM 1123 C C . ARG A 1 152 ? 8.483 0.051 -15.918 1.00 73.81 152 ARG A C 1
ATOM 1125 O O . ARG A 1 152 ? 7.338 -0.125 -16.344 1.00 73.81 152 ARG A O 1
ATOM 1132 N N . TYR A 1 153 ? 9.574 -0.098 -16.659 1.00 72.19 153 TYR A N 1
ATOM 1133 C CA . TYR A 1 153 ? 9.577 -0.589 -18.027 1.00 72.19 153 TYR A CA 1
ATOM 1134 C C . TYR A 1 153 ? 10.255 -1.947 -18.058 1.00 72.19 153 TYR A C 1
ATOM 1136 O O . TYR A 1 153 ? 11.404 -2.084 -17.639 1.00 72.19 153 TYR A O 1
ATOM 1144 N N . ARG A 1 154 ? 9.561 -2.948 -18.600 1.00 69.56 154 ARG A N 1
ATOM 1145 C CA . ARG A 1 154 ? 10.194 -4.224 -18.919 1.00 69.56 154 ARG A CA 1
ATOM 1146 C C . ARG A 1 154 ? 10.859 -4.128 -20.284 1.00 69.56 154 ARG A C 1
ATOM 1148 O O . ARG A 1 154 ? 10.189 -3.911 -21.297 1.00 69.56 154 ARG A O 1
ATOM 1155 N N . LEU A 1 155 ? 12.177 -4.285 -20.293 1.00 69.31 155 LEU A N 1
ATOM 1156 C CA . LEU A 1 155 ? 12.962 -4.395 -21.512 1.00 69.31 155 LEU A CA 1
ATOM 1157 C C . LEU A 1 155 ? 13.048 -5.869 -21.901 1.00 69.31 155 LEU A C 1
ATOM 1159 O O . LEU A 1 155 ? 13.351 -6.725 -21.077 1.00 69.31 155 LEU A O 1
ATOM 1163 N N . ASP A 1 156 ? 12.748 -6.158 -23.163 1.00 70.94 156 ASP A N 1
ATOM 1164 C CA . ASP A 1 156 ? 12.984 -7.480 -23.731 1.00 70.94 156 ASP A CA 1
ATOM 1165 C C . ASP A 1 156 ? 14.476 -7.601 -24.048 1.00 70.94 156 ASP A C 1
ATOM 1167 O O . ASP A 1 156 ? 14.974 -6.966 -24.982 1.00 70.94 156 ASP A O 1
ATOM 1171 N N . GLU A 1 157 ? 15.188 -8.399 -23.257 1.00 66.88 157 GLU A N 1
ATOM 1172 C CA . GLU A 1 157 ? 16.633 -8.600 -23.387 1.00 66.88 157 GLU A CA 1
ATOM 1173 C C . GLU A 1 157 ? 17.030 -9.111 -24.773 1.00 66.88 157 GLU A C 1
ATOM 1175 O O . GLU A 1 157 ? 18.080 -8.737 -25.287 1.00 66.88 157 GLU A O 1
ATOM 1180 N N . ARG A 1 158 ? 16.162 -9.877 -25.448 1.00 73.75 158 ARG A N 1
ATOM 1181 C CA . ARG A 1 158 ? 16.436 -10.377 -26.807 1.00 73.75 158 ARG A CA 1
ATOM 1182 C C . ARG A 1 158 ? 16.460 -9.264 -27.850 1.00 73.75 158 ARG A C 1
ATOM 1184 O O . ARG A 1 158 ? 16.964 -9.462 -28.953 1.00 73.75 158 ARG A O 1
ATOM 1191 N N . ARG A 1 159 ? 15.890 -8.103 -27.523 1.00 67.38 159 ARG A N 1
ATOM 1192 C CA . ARG A 1 159 ? 15.855 -6.920 -28.391 1.00 67.38 159 ARG A CA 1
ATOM 1193 C C . ARG A 1 159 ? 16.945 -5.911 -28.041 1.00 67.38 159 ARG A C 1
ATOM 1195 O O . ARG A 1 159 ? 17.174 -5.002 -28.835 1.00 67.38 159 ARG A O 1
ATOM 1202 N N . LEU A 1 160 ? 17.623 -6.076 -26.904 1.00 69.75 160 LEU A N 1
ATOM 1203 C CA . LEU A 1 160 ? 18.805 -5.300 -26.550 1.00 69.75 160 LEU A CA 1
ATOM 1204 C C . LEU A 1 160 ? 20.021 -5.894 -27.263 1.00 69.75 160 LEU A C 1
ATOM 1206 O O . LEU A 1 160 ? 20.494 -6.979 -26.941 1.00 69.75 160 LEU A O 1
ATOM 1210 N N . ASN A 1 161 ? 20.545 -5.163 -28.241 1.00 73.62 161 ASN A N 1
ATOM 1211 C CA . ASN A 1 161 ? 21.804 -5.498 -28.899 1.00 73.62 161 ASN A CA 1
ATOM 1212 C C . ASN A 1 161 ? 22.801 -4.337 -28.789 1.00 73.62 161 ASN A C 1
ATOM 1214 O O . ASN A 1 161 ? 22.436 -3.211 -28.433 1.00 73.62 161 ASN A O 1
ATOM 1218 N N . ALA A 1 162 ? 24.066 -4.610 -29.121 1.00 69.62 162 ALA A N 1
ATOM 1219 C CA . ALA A 1 162 ? 25.152 -3.639 -29.000 1.00 69.62 162 ALA A CA 1
ATOM 1220 C C . ALA A 1 162 ? 24.900 -2.340 -29.792 1.00 69.62 162 ALA A C 1
ATOM 1222 O O . ALA A 1 162 ? 25.340 -1.283 -29.355 1.00 69.62 162 ALA A O 1
ATOM 1223 N N . ALA A 1 163 ? 24.153 -2.398 -30.902 1.00 71.06 163 ALA A N 1
ATOM 1224 C CA . ALA A 1 163 ? 23.820 -1.225 -31.712 1.00 71.06 163 ALA A CA 1
ATOM 1225 C C . ALA A 1 163 ? 22.756 -0.322 -31.060 1.00 71.06 163 ALA A C 1
ATOM 1227 O O . ALA A 1 163 ? 22.773 0.887 -31.254 1.00 71.06 163 ALA A O 1
ATOM 1228 N N . THR A 1 164 ? 21.839 -0.886 -30.268 1.00 69.50 164 THR A N 1
ATOM 1229 C CA . THR A 1 164 ? 20.780 -0.120 -29.576 1.00 69.50 164 THR A CA 1
ATOM 1230 C C . THR A 1 164 ? 21.198 0.425 -28.211 1.00 69.50 164 THR A C 1
ATOM 1232 O O . THR A 1 164 ? 20.576 1.352 -27.694 1.00 69.50 164 THR A O 1
ATOM 1235 N N . LEU A 1 165 ? 22.246 -0.142 -27.612 1.00 71.69 165 LEU A N 1
ATOM 1236 C CA . LEU A 1 165 ? 22.619 0.134 -26.227 1.00 71.69 165 LEU A CA 1
ATOM 1237 C C . LEU A 1 165 ? 23.112 1.568 -26.005 1.00 71.69 165 LEU A C 1
ATOM 1239 O O . LEU A 1 165 ? 22.783 2.189 -24.993 1.00 71.69 165 LEU A O 1
ATOM 1243 N N . GLU A 1 166 ? 23.890 2.096 -26.948 1.00 69.81 166 GLU A N 1
ATOM 1244 C CA . GLU A 1 166 ? 24.400 3.465 -26.880 1.00 69.81 166 GLU A CA 1
ATOM 1245 C C . GLU A 1 166 ? 23.246 4.472 -26.940 1.00 69.81 166 GLU A C 1
ATOM 1247 O O . GLU A 1 166 ? 23.172 5.384 -26.117 1.00 69.81 166 GLU A O 1
ATOM 1252 N N . SER A 1 167 ? 22.266 4.230 -27.815 1.00 71.19 167 SER A N 1
ATOM 1253 C CA . SER A 1 167 ? 21.049 5.039 -27.905 1.00 71.19 167 SER A CA 1
ATOM 1254 C C . SER A 1 167 ? 20.191 4.960 -26.638 1.00 71.19 167 SER A C 1
ATOM 1256 O O . SER A 1 167 ? 19.688 5.987 -26.188 1.00 71.19 167 SER A O 1
ATOM 1258 N N . VAL A 1 168 ? 20.048 3.778 -26.023 1.00 73.44 168 VAL A N 1
ATOM 1259 C CA . VAL A 1 168 ? 19.323 3.623 -24.744 1.00 73.44 168 VAL A CA 1
ATOM 1260 C C . VAL A 1 168 ? 20.040 4.365 -23.615 1.00 73.44 168 VAL A C 1
ATOM 1262 O O . VAL A 1 168 ? 19.400 5.084 -22.851 1.00 73.44 168 VAL A O 1
ATOM 1265 N N . THR A 1 169 ? 21.366 4.249 -23.533 1.00 70.75 169 THR A N 1
ATOM 1266 C CA . THR A 1 169 ? 22.172 4.947 -22.518 1.00 70.75 169 THR A CA 1
ATOM 1267 C C . THR A 1 169 ? 22.070 6.464 -22.685 1.00 70.75 169 THR A C 1
ATOM 1269 O O . THR A 1 169 ? 21.861 7.178 -21.704 1.00 70.75 169 THR A O 1
ATOM 1272 N N . ALA A 1 170 ? 22.149 6.959 -23.925 1.00 74.69 170 ALA A N 1
ATOM 1273 C CA . ALA A 1 170 ? 21.975 8.375 -24.236 1.00 74.69 170 ALA A CA 1
ATOM 1274 C C . ALA A 1 170 ? 20.565 8.874 -23.881 1.00 74.69 170 ALA A C 1
ATOM 1276 O O . ALA A 1 170 ? 20.433 9.936 -23.278 1.00 74.69 170 ALA A O 1
ATOM 1277 N N . ALA A 1 171 ? 19.520 8.095 -24.181 1.00 71.94 171 ALA A N 1
ATOM 1278 C CA . ALA A 1 171 ? 18.142 8.441 -23.840 1.00 71.94 171 ALA A CA 1
ATOM 1279 C C . ALA A 1 171 ? 17.908 8.500 -22.319 1.00 71.94 171 ALA A C 1
ATOM 1281 O O . ALA A 1 171 ? 17.233 9.409 -21.841 1.00 71.94 171 ALA A O 1
ATOM 1282 N N . VAL A 1 172 ? 18.497 7.579 -21.546 1.00 72.50 172 VAL A N 1
ATOM 1283 C CA . VAL A 1 172 ? 18.431 7.603 -20.073 1.00 72.50 172 VAL A CA 1
ATOM 1284 C C . VAL A 1 172 ? 19.184 8.808 -19.503 1.00 72.50 172 VAL A C 1
ATOM 1286 O O . VAL A 1 172 ? 18.668 9.494 -18.620 1.00 72.50 172 VAL A O 1
ATOM 1289 N N . ALA A 1 173 ? 20.380 9.104 -20.021 1.00 71.94 173 ALA A N 1
ATOM 1290 C CA . ALA A 1 173 ? 21.150 10.276 -19.609 1.00 71.94 173 ALA A CA 1
ATOM 1291 C C . ALA A 1 173 ? 20.415 11.588 -19.928 1.00 71.94 173 ALA A C 1
ATOM 1293 O O . ALA A 1 173 ? 20.440 12.521 -19.127 1.00 71.94 173 ALA A O 1
ATOM 1294 N N . GLU A 1 174 ? 19.723 11.649 -21.065 1.00 74.31 174 GLU A N 1
ATOM 1295 C CA . GLU A 1 174 ? 18.915 12.805 -21.443 1.00 74.31 174 GLU A CA 1
ATOM 1296 C C . GLU A 1 174 ? 17.669 12.949 -20.565 1.00 74.31 174 GLU A C 1
ATOM 1298 O O . GLU A 1 174 ? 17.399 14.033 -20.053 1.00 74.31 174 GLU A O 1
ATOM 1303 N N . ALA A 1 175 ? 16.965 11.849 -20.286 1.00 69.06 175 ALA A N 1
ATOM 1304 C CA . ALA A 1 175 ? 15.824 11.849 -19.373 1.00 69.06 175 ALA A CA 1
ATOM 1305 C C . ALA A 1 175 ? 16.194 12.336 -17.961 1.00 69.06 175 ALA A C 1
ATOM 1307 O O . ALA A 1 175 ? 15.365 12.955 -17.301 1.00 69.06 175 ALA A O 1
ATOM 1308 N N . ARG A 1 176 ? 17.434 12.122 -17.500 1.00 65.88 176 ARG A N 1
ATOM 1309 C CA . ARG A 1 176 ? 17.929 12.677 -16.224 1.00 65.88 176 ARG A CA 1
ATOM 1310 C C . ARG A 1 176 ? 18.138 14.185 -16.243 1.00 65.88 176 ARG A C 1
ATOM 1312 O O . ARG A 1 176 ? 18.027 14.820 -15.200 1.00 65.88 176 ARG A O 1
ATOM 1319 N N . ARG A 1 177 ? 18.506 14.742 -17.397 1.00 69.62 177 ARG A N 1
ATOM 1320 C CA . ARG A 1 177 ? 18.755 16.181 -17.557 1.00 69.62 177 ARG A CA 1
ATOM 1321 C C . ARG A 1 177 ? 17.471 16.973 -17.747 1.00 69.62 177 ARG A C 1
ATOM 1323 O O . ARG A 1 177 ? 17.458 18.167 -17.463 1.00 69.62 177 ARG A O 1
ATOM 1330 N N . MET A 1 178 ? 16.406 16.319 -18.204 1.00 61.19 178 MET A N 1
ATOM 1331 C CA . MET A 1 178 ? 15.084 16.923 -18.246 1.00 61.19 178 MET A CA 1
ATOM 1332 C C . MET A 1 178 ? 14.600 17.197 -16.820 1.00 61.19 178 MET A C 1
ATOM 1334 O O . MET A 1 178 ? 14.446 16.293 -16.002 1.00 61.19 178 MET A O 1
ATOM 1338 N N . SER A 1 179 ? 14.360 18.464 -16.513 1.00 54.50 179 SER A N 1
ATOM 1339 C CA . SER A 1 179 ? 13.704 18.902 -15.286 1.00 54.50 179 SER A CA 1
ATOM 1340 C C . SER A 1 179 ? 12.197 18.675 -15.420 1.00 54.50 179 SER A C 1
ATOM 1342 O O . SER A 1 179 ? 11.467 19.522 -15.927 1.00 54.50 179 SER A O 1
ATOM 1344 N N . TRP A 1 180 ? 11.732 17.501 -14.988 1.00 59.38 180 TRP A N 1
ATOM 1345 C CA . TRP A 1 180 ? 10.326 17.091 -15.109 1.00 59.38 180 TRP A CA 1
ATOM 1346 C C . TRP A 1 180 ? 9.380 17.912 -14.216 1.00 59.38 180 TRP A C 1
ATOM 1348 O O . TRP A 1 180 ? 8.239 18.155 -14.600 1.00 59.38 180 TRP A O 1
ATOM 1358 N N . SER A 1 181 ? 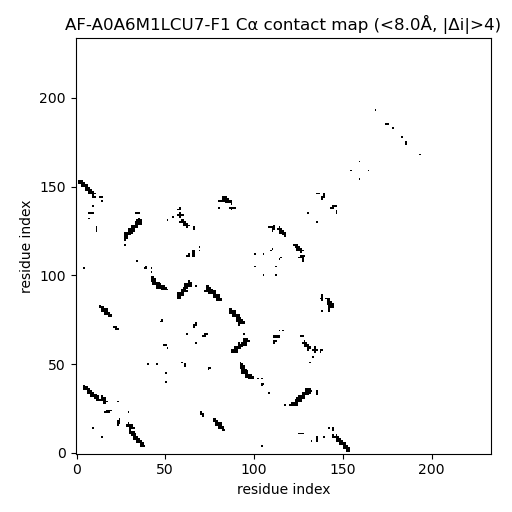9.857 18.375 -13.055 1.00 53.16 181 SER A N 1
ATOM 1359 C CA . SER A 1 181 ? 9.204 19.358 -12.175 1.00 53.16 181 SER A CA 1
ATOM 1360 C C . SER A 1 181 ? 10.157 19.767 -11.039 1.00 53.16 181 SER A C 1
ATOM 1362 O O . SER A 1 181 ? 11.181 19.118 -10.808 1.00 53.16 181 SER A O 1
ATOM 1364 N N . SER A 1 182 ? 9.854 20.854 -10.320 1.00 48.31 182 SER A N 1
ATOM 1365 C CA . SER A 1 182 ? 10.638 21.272 -9.150 1.00 48.31 182 SER A CA 1
ATOM 1366 C C . SER A 1 182 ? 10.583 20.201 -8.054 1.00 48.31 182 SER A C 1
ATOM 1368 O O . SER A 1 182 ? 9.520 19.960 -7.488 1.00 48.31 182 SER A O 1
ATOM 1370 N N . GLY A 1 183 ? 11.723 19.574 -7.752 1.00 52.03 183 GLY A N 1
ATOM 1371 C CA . GLY A 1 183 ? 11.849 18.555 -6.701 1.00 52.03 183 GLY A CA 1
ATOM 1372 C C . GLY A 1 183 ? 11.705 17.101 -7.167 1.00 52.03 183 GLY A C 1
ATOM 1373 O O . GLY A 1 183 ? 11.950 16.196 -6.373 1.00 52.03 183 GLY A O 1
ATOM 1374 N N . ALA A 1 184 ? 11.377 16.842 -8.438 1.00 53.81 184 ALA A N 1
ATOM 1375 C CA . ALA A 1 184 ? 11.381 15.483 -8.978 1.00 53.81 184 ALA A CA 1
ATOM 1376 C C . ALA A 1 184 ? 12.816 15.009 -9.249 1.00 53.81 184 ALA A C 1
ATOM 1378 O O . ALA A 1 184 ? 13.564 15.646 -9.992 1.00 53.81 184 ALA A O 1
ATOM 1379 N N . THR A 1 185 ? 13.190 13.864 -8.676 1.00 56.59 185 THR A N 1
ATOM 1380 C CA . THR A 1 185 ? 14.501 13.242 -8.897 1.00 56.59 185 THR A CA 1
ATOM 1381 C C . THR A 1 185 ? 14.313 11.938 -9.664 1.00 56.59 185 THR A C 1
ATOM 1383 O O . THR A 1 185 ? 13.597 11.048 -9.214 1.00 56.59 185 THR A O 1
ATOM 1386 N N . VAL A 1 186 ? 14.944 11.812 -10.834 1.00 59.38 186 VAL A N 1
ATOM 1387 C CA . VAL A 1 186 ? 14.880 10.588 -11.648 1.00 59.38 186 VAL A CA 1
ATOM 1388 C C . VAL A 1 186 ? 15.947 9.606 -11.170 1.00 59.38 186 VAL A C 1
ATOM 1390 O O . VAL A 1 186 ? 17.141 9.842 -11.357 1.00 59.38 186 VAL A O 1
ATOM 1393 N N . GLN A 1 187 ? 15.525 8.480 -10.595 1.00 57.31 187 GLN A N 1
ATOM 1394 C CA . GLN A 1 187 ? 16.405 7.360 -10.248 1.00 57.31 187 GLN A CA 1
ATOM 1395 C C . GLN A 1 187 ? 16.199 6.194 -11.224 1.00 57.31 187 GLN A C 1
ATOM 1397 O O . GLN A 1 187 ? 15.070 5.851 -11.569 1.00 57.31 187 GLN A O 1
ATOM 1402 N N . THR A 1 188 ? 17.293 5.584 -11.695 1.00 61.78 188 THR A N 1
ATOM 1403 C CA . THR A 1 188 ? 17.248 4.453 -12.639 1.00 61.78 188 THR A CA 1
ATOM 1404 C C . THR A 1 188 ? 18.120 3.300 -12.153 1.00 61.78 188 THR A C 1
ATOM 1406 O O . THR A 1 188 ? 19.325 3.457 -11.977 1.00 61.78 188 THR A O 1
ATOM 1409 N N . SER A 1 189 ? 17.537 2.109 -12.004 1.00 61.03 189 SER A N 1
ATOM 1410 C CA . SER A 1 189 ? 18.259 0.872 -11.651 1.00 61.03 189 SER A CA 1
ATOM 1411 C C . SER A 1 189 ? 19.119 0.311 -12.797 1.00 61.03 189 SER A C 1
ATOM 1413 O O . SER A 1 189 ? 19.927 -0.595 -12.598 1.00 61.03 189 SER A O 1
ATOM 1415 N N . LEU A 1 190 ? 18.980 0.869 -14.005 1.00 63.41 190 LEU A N 1
ATOM 1416 C CA . LEU A 1 190 ? 19.674 0.427 -15.216 1.00 63.41 190 LEU A CA 1
ATOM 1417 C C . LEU A 1 190 ? 21.182 0.750 -15.203 1.00 63.41 190 LEU A C 1
ATOM 1419 O O . LEU A 1 190 ? 21.954 0.115 -15.917 1.00 63.41 190 LEU A O 1
ATOM 1423 N N . ASP A 1 191 ? 21.626 1.691 -14.369 1.00 58.38 191 ASP A N 1
ATOM 1424 C CA . ASP A 1 191 ? 23.006 2.197 -14.343 1.00 58.38 191 ASP A CA 1
ATOM 1425 C C . ASP A 1 191 ? 24.043 1.114 -14.050 1.00 58.38 191 ASP A C 1
ATOM 1427 O O . ASP A 1 191 ? 25.084 1.036 -14.710 1.00 58.38 191 ASP A O 1
ATOM 1431 N N . GLY A 1 192 ? 23.754 0.259 -13.066 1.00 57.69 192 GLY A N 1
ATOM 1432 C CA . GLY A 1 192 ? 24.648 -0.828 -12.677 1.00 57.69 192 GLY A CA 1
ATOM 1433 C C . GLY A 1 192 ? 24.769 -1.881 -13.777 1.00 57.69 192 GLY A C 1
ATOM 1434 O O . GLY A 1 192 ? 25.870 -2.347 -14.073 1.00 57.69 192 GLY A O 1
ATOM 1435 N N . ALA A 1 193 ? 23.651 -2.215 -14.428 1.00 61.75 193 ALA A N 1
ATOM 1436 C CA . ALA A 1 193 ? 23.618 -3.166 -15.535 1.00 61.75 193 ALA A CA 1
ATOM 1437 C C . ALA A 1 193 ? 24.349 -2.620 -16.774 1.00 61.75 193 ALA A C 1
ATOM 1439 O O . ALA A 1 193 ? 25.193 -3.317 -17.342 1.00 61.75 193 ALA A O 1
ATOM 1440 N N . LEU A 1 194 ? 24.106 -1.356 -17.142 1.00 62.88 194 LEU A N 1
ATOM 1441 C CA . LEU A 1 194 ? 24.769 -0.695 -18.271 1.00 62.88 194 LEU A CA 1
ATOM 1442 C C . LEU A 1 194 ? 26.272 -0.532 -18.042 1.00 62.88 194 LEU A C 1
ATOM 1444 O O . LEU A 1 194 ? 27.061 -0.820 -18.940 1.00 62.88 194 LEU A O 1
ATOM 1448 N N . SER A 1 195 ? 26.686 -0.141 -16.835 1.00 61.66 195 SER A N 1
ATOM 1449 C CA . SER A 1 195 ? 28.107 0.010 -16.494 1.00 61.66 195 SER A CA 1
ATOM 1450 C C . SER A 1 195 ? 28.847 -1.327 -16.548 1.00 61.66 195 SER A C 1
ATOM 1452 O O . SER A 1 195 ? 29.951 -1.408 -17.095 1.00 61.66 195 SER A O 1
ATOM 1454 N N . ARG A 1 196 ? 28.226 -2.398 -16.035 1.00 63.72 196 ARG A N 1
ATOM 1455 C CA . ARG A 1 196 ? 28.798 -3.752 -16.052 1.00 63.72 196 ARG A CA 1
ATOM 1456 C C . ARG A 1 196 ? 28.904 -4.295 -17.478 1.00 63.72 196 ARG A C 1
ATOM 1458 O O . ARG A 1 196 ? 29.961 -4.803 -17.851 1.00 63.72 196 ARG A O 1
ATOM 1465 N N . PHE A 1 197 ? 27.867 -4.115 -18.295 1.00 64.44 197 PHE A N 1
ATOM 1466 C CA . PHE A 1 197 ? 27.894 -4.514 -19.702 1.00 64.44 197 PHE A CA 1
ATOM 1467 C C . PHE A 1 197 ? 28.920 -3.704 -20.510 1.00 64.44 197 PHE A C 1
ATOM 1469 O O . PHE A 1 197 ? 29.696 -4.277 -21.271 1.00 64.44 197 PHE A O 1
ATOM 1476 N N . ALA A 1 198 ? 29.006 -2.385 -20.309 1.00 61.38 198 ALA A N 1
ATOM 1477 C CA . ALA A 1 198 ? 30.026 -1.549 -20.949 1.00 61.38 198 ALA A CA 1
ATOM 1478 C C . ALA A 1 198 ? 31.454 -1.954 -20.537 1.00 61.38 198 ALA A C 1
ATOM 1480 O O . ALA A 1 198 ? 32.394 -1.819 -21.326 1.00 61.38 198 ALA A O 1
ATOM 1481 N N . GLY A 1 199 ? 31.631 -2.459 -19.312 1.00 62.66 199 GLY A N 1
ATOM 1482 C CA . GLY A 1 199 ? 32.871 -3.092 -18.861 1.00 62.66 199 GLY A CA 1
ATOM 1483 C C . GLY A 1 199 ? 33.176 -4.390 -19.618 1.00 62.66 199 GLY A C 1
ATOM 1484 O O . GLY A 1 199 ? 34.280 -4.550 -20.137 1.00 62.66 199 GLY A O 1
ATOM 1485 N N . GLN A 1 200 ? 32.189 -5.280 -19.752 1.00 66.06 200 GLN A N 1
ATOM 1486 C CA . GLN A 1 200 ? 32.323 -6.542 -20.493 1.00 66.06 200 GLN A CA 1
ATOM 1487 C C . GLN A 1 200 ? 32.600 -6.315 -21.987 1.00 66.06 200 GLN A C 1
ATOM 1489 O O . GLN A 1 200 ? 33.482 -6.958 -22.554 1.00 66.06 200 GLN A O 1
ATOM 1494 N N . LEU A 1 201 ? 31.926 -5.352 -22.620 1.00 63.53 201 LEU A N 1
ATOM 1495 C CA . LEU A 1 201 ? 32.141 -5.012 -24.026 1.00 63.53 201 LEU A CA 1
ATOM 1496 C C . LEU A 1 201 ? 33.552 -4.456 -24.265 1.00 63.53 201 LEU A C 1
ATOM 1498 O O . LEU A 1 201 ? 34.210 -4.861 -25.221 1.00 63.53 201 LEU A O 1
ATOM 1502 N N . ARG A 1 202 ? 34.056 -3.593 -23.369 1.00 64.25 202 ARG A N 1
ATOM 1503 C CA . ARG A 1 202 ? 35.451 -3.118 -23.417 1.00 64.25 202 ARG A CA 1
ATOM 1504 C C . ARG A 1 202 ? 36.455 -4.259 -23.245 1.00 64.25 202 ARG A C 1
ATOM 1506 O O . ARG A 1 202 ? 37.462 -4.275 -23.947 1.00 64.25 202 ARG A O 1
ATOM 1513 N N . ALA A 1 203 ? 36.175 -5.224 -22.370 1.00 63.31 203 ALA A N 1
ATOM 1514 C CA . ALA A 1 203 ? 37.020 -6.404 -22.191 1.00 63.31 203 ALA A CA 1
ATOM 1515 C C . ALA A 1 203 ? 37.065 -7.283 -23.459 1.00 63.31 203 ALA A C 1
ATOM 1517 O O . ALA A 1 203 ? 38.144 -7.688 -23.890 1.00 63.31 203 ALA A O 1
ATOM 1518 N N . VAL A 1 204 ? 35.921 -7.500 -24.120 1.00 62.06 204 VAL A N 1
ATOM 1519 C CA . VAL A 1 204 ? 35.845 -8.246 -25.391 1.00 62.06 204 VAL A CA 1
ATOM 1520 C C . VAL A 1 204 ? 36.508 -7.475 -26.538 1.00 62.06 204 VAL A C 1
ATOM 1522 O O . VAL A 1 204 ? 37.233 -8.064 -27.332 1.00 62.06 204 VAL A O 1
ATOM 1525 N N . GLN A 1 205 ? 36.344 -6.152 -26.613 1.00 56.84 205 GLN A N 1
ATOM 1526 C CA . GLN A 1 205 ? 37.015 -5.306 -27.613 1.00 56.84 205 GLN A CA 1
ATOM 1527 C C . GLN A 1 205 ? 38.528 -5.150 -27.372 1.00 56.84 205 GLN A C 1
ATOM 1529 O O . GLN A 1 205 ? 39.262 -4.777 -28.290 1.00 56.84 205 GLN A O 1
ATOM 1534 N N . ALA A 1 206 ? 39.022 -5.461 -26.170 1.00 56.28 206 ALA A N 1
ATOM 1535 C CA . ALA A 1 206 ? 40.452 -5.529 -25.879 1.00 56.28 206 ALA A CA 1
ATOM 1536 C C . ALA A 1 206 ? 41.100 -6.847 -26.355 1.00 56.28 206 ALA A C 1
ATOM 1538 O O . ALA A 1 206 ? 42.305 -6.868 -26.622 1.00 56.28 206 ALA A O 1
ATOM 1539 N N . LEU A 1 207 ? 40.320 -7.922 -26.537 1.00 50.38 207 LEU A N 1
ATOM 1540 C CA . LEU A 1 207 ? 40.804 -9.238 -26.986 1.00 50.38 207 LEU A CA 1
ATOM 1541 C C . LEU A 1 207 ? 41.451 -9.232 -28.399 1.00 50.38 207 LEU A C 1
ATOM 1543 O O . LEU A 1 207 ? 42.516 -9.835 -28.572 1.00 50.38 207 LEU A O 1
ATOM 1547 N N . PRO A 1 208 ? 40.914 -8.509 -29.408 1.00 51.41 208 PRO A N 1
ATOM 1548 C CA . PRO A 1 208 ? 41.526 -8.401 -30.735 1.00 51.41 208 PRO A CA 1
ATOM 1549 C C . PRO A 1 208 ? 42.914 -7.749 -30.745 1.00 51.41 208 PRO A C 1
ATOM 1551 O O . PRO A 1 208 ? 43.701 -8.003 -31.659 1.00 51.41 208 PRO A O 1
ATOM 1554 N N . ARG A 1 209 ? 43.242 -6.908 -29.749 1.00 40.03 209 ARG A N 1
ATOM 1555 C CA . ARG A 1 209 ? 44.551 -6.231 -29.682 1.00 40.03 209 ARG A CA 1
ATOM 1556 C C . ARG A 1 209 ? 45.685 -7.163 -29.251 1.00 40.03 209 ARG A C 1
ATOM 1558 O O . ARG A 1 209 ? 46.824 -6.920 -29.643 1.00 40.03 209 ARG A O 1
ATOM 1565 N N . TRP A 1 210 ? 45.383 -8.233 -28.517 1.00 47.91 210 TRP A N 1
ATOM 1566 C CA . TRP A 1 210 ? 46.378 -9.222 -28.092 1.00 47.91 210 TRP A CA 1
ATOM 1567 C C . TRP A 1 210 ? 46.611 -10.319 -29.140 1.00 47.91 210 TRP A C 1
ATOM 1569 O O . TRP A 1 210 ? 47.757 -10.695 -29.376 1.00 47.91 210 TRP A O 1
ATOM 1579 N N . CYS A 1 211 ? 45.576 -10.749 -29.870 1.00 48.47 211 CYS A N 1
ATOM 1580 C CA . CYS A 1 211 ? 45.727 -11.806 -30.882 1.00 48.47 211 CYS A CA 1
ATOM 1581 C C . CYS A 1 211 ? 46.541 -11.384 -32.125 1.00 48.47 211 CYS A C 1
ATOM 1583 O O . CYS A 1 211 ? 47.098 -12.243 -32.799 1.00 48.47 211 CYS A O 1
ATOM 1585 N N . ARG A 1 212 ? 46.688 -10.080 -32.422 1.00 45.09 212 ARG A N 1
ATOM 1586 C CA . ARG A 1 212 ? 47.552 -9.602 -33.527 1.00 45.09 212 ARG A CA 1
ATOM 1587 C C . ARG A 1 212 ? 49.035 -9.442 -33.172 1.00 45.09 212 ARG A C 1
ATOM 1589 O O . ARG A 1 212 ? 49.827 -9.216 -34.078 1.00 45.09 212 ARG A O 1
ATOM 1596 N N . ARG A 1 213 ? 49.434 -9.551 -31.898 1.00 43.53 213 ARG A N 1
ATOM 1597 C CA . ARG A 1 213 ? 50.854 -9.453 -31.487 1.00 43.53 213 ARG A CA 1
ATOM 1598 C C . ARG A 1 213 ? 51.546 -10.805 -31.280 1.00 43.53 213 ARG A C 1
ATOM 1600 O O . ARG A 1 213 ? 52.738 -10.813 -31.003 1.00 43.53 213 ARG A O 1
ATOM 1607 N N . GLY A 1 214 ? 50.827 -11.924 -31.406 1.00 46.81 214 GLY A N 1
ATOM 1608 C CA . GLY A 1 214 ? 51.325 -13.251 -31.018 1.00 46.81 214 GLY A CA 1
ATOM 1609 C C . GLY A 1 214 ? 51.614 -14.246 -32.143 1.00 46.81 214 GLY A C 1
ATOM 1610 O O . GLY A 1 214 ? 52.007 -15.365 -31.835 1.00 46.81 214 GLY A O 1
ATOM 1611 N N . T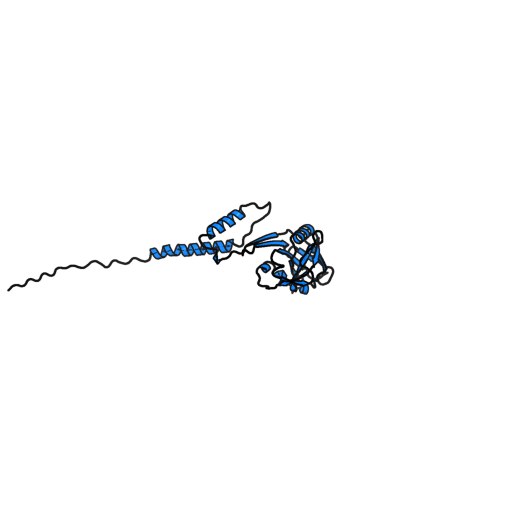RP A 1 215 ? 51.434 -13.902 -33.422 1.00 42.34 215 TRP A N 1
ATOM 1612 C CA . TRP A 1 215 ? 51.670 -14.861 -34.507 1.00 42.34 215 TRP A CA 1
ATOM 1613 C C . TRP A 1 215 ? 52.508 -14.254 -35.632 1.00 42.34 215 TRP A C 1
ATOM 1615 O O . TRP A 1 215 ? 52.023 -13.443 -36.417 1.00 42.34 215 TRP A O 1
ATOM 1625 N N . SER A 1 216 ? 53.780 -14.655 -35.681 1.00 39.31 216 SER A N 1
ATOM 1626 C CA . SER A 1 216 ? 54.675 -14.450 -36.819 1.00 39.31 216 SER A CA 1
ATOM 1627 C C . SER A 1 216 ? 55.026 -15.832 -37.381 1.00 39.31 216 SER A C 1
ATOM 1629 O O . SER A 1 216 ? 55.704 -16.594 -36.685 1.00 39.31 216 SER A O 1
ATOM 1631 N N . PRO A 1 217 ? 54.552 -16.220 -38.578 1.00 40.66 217 PRO A N 1
ATOM 1632 C CA . PRO A 1 217 ? 55.046 -17.418 -39.235 1.00 40.66 217 PRO A CA 1
ATOM 1633 C C . PRO A 1 217 ? 56.430 -17.103 -39.810 1.00 40.66 217 PRO A C 1
ATOM 1635 O O . PRO A 1 217 ? 56.570 -16.298 -40.730 1.00 40.66 217 PRO A O 1
ATOM 1638 N N . ALA A 1 218 ? 57.467 -17.716 -39.239 1.00 38.66 218 ALA A N 1
ATOM 1639 C CA . ALA A 1 218 ? 58.805 -17.677 -39.807 1.00 38.66 218 ALA A CA 1
ATOM 1640 C C . ALA A 1 218 ? 58.780 -18.292 -41.216 1.00 38.66 218 ALA A C 1
ATOM 1642 O O . ALA A 1 218 ? 58.318 -19.413 -41.424 1.00 38.66 218 ALA A O 1
ATOM 1643 N N . SER A 1 219 ? 59.277 -17.523 -42.177 1.00 41.91 219 SER A N 1
ATOM 1644 C CA . SER A 1 219 ? 59.488 -17.896 -43.568 1.00 41.91 219 SER A CA 1
ATOM 1645 C C . SER A 1 219 ? 60.563 -18.981 -43.688 1.00 41.91 219 SER A C 1
ATOM 1647 O O . SER A 1 219 ? 61.740 -18.708 -43.457 1.00 41.91 219 SER A O 1
ATOM 1649 N N . SER A 1 220 ? 60.190 -20.189 -44.110 1.00 45.28 220 SER A N 1
ATOM 1650 C CA . SER A 1 220 ? 61.129 -21.181 -44.645 1.00 45.28 220 SER A CA 1
ATOM 1651 C C . SER A 1 220 ? 60.792 -21.471 -46.107 1.00 45.28 220 SER A C 1
ATOM 1653 O O . SER A 1 220 ? 60.083 -22.424 -46.420 1.00 45.28 220 SER A O 1
ATOM 1655 N N . ALA A 1 221 ? 61.289 -20.618 -46.997 1.00 40.16 221 ALA A N 1
ATOM 1656 C CA . ALA A 1 221 ? 61.384 -20.895 -48.424 1.00 40.16 221 ALA A CA 1
ATOM 1657 C C . ALA A 1 221 ? 62.568 -20.108 -49.002 1.00 40.16 221 ALA A C 1
ATOM 1659 O O . ALA A 1 221 ? 62.386 -19.069 -49.623 1.00 40.16 221 ALA A O 1
ATOM 1660 N N . ASP A 1 222 ? 63.784 -20.602 -48.761 1.00 43.25 222 ASP A N 1
ATOM 1661 C CA . ASP A 1 222 ? 64.924 -20.297 -49.625 1.00 43.25 222 ASP A CA 1
ATOM 1662 C C . ASP A 1 222 ? 65.869 -21.506 -49.695 1.00 43.25 222 ASP A C 1
ATOM 1664 O O . ASP A 1 222 ? 66.719 -21.716 -48.823 1.00 43.25 222 ASP A O 1
ATOM 1668 N N . ARG A 1 223 ? 65.612 -22.373 -50.685 1.00 37.81 223 ARG A N 1
ATOM 1669 C CA . ARG A 1 223 ? 66.608 -23.149 -51.447 1.00 37.81 223 ARG A CA 1
ATOM 1670 C C . ARG A 1 223 ? 65.917 -24.136 -52.390 1.00 37.81 223 ARG A C 1
ATOM 1672 O O . ARG A 1 223 ? 65.487 -25.208 -51.971 1.00 37.81 223 ARG A O 1
ATOM 1679 N N . ALA A 1 224 ? 65.895 -23.808 -53.678 1.00 39.09 224 ALA A N 1
ATOM 1680 C CA . ALA A 1 224 ? 65.846 -24.803 -54.745 1.00 39.09 224 ALA A CA 1
ATOM 1681 C C . ALA A 1 224 ? 66.545 -24.265 -56.005 1.00 39.09 224 ALA A C 1
ATOM 1683 O O . ALA A 1 224 ? 66.222 -23.182 -56.480 1.00 39.09 224 ALA A O 1
ATOM 1684 N N . GLY A 1 225 ? 67.469 -25.069 -56.539 1.00 34.75 225 GLY A N 1
ATOM 1685 C CA . GLY A 1 225 ? 68.182 -24.865 -57.805 1.00 34.75 225 GLY A CA 1
ATOM 1686 C C . GLY A 1 225 ? 69.657 -24.530 -57.566 1.00 34.75 225 GLY A C 1
ATOM 1687 O O . GLY A 1 225 ? 69.962 -23.485 -57.019 1.00 34.75 225 GLY A O 1
ATOM 1688 N N . GLY A 1 226 ? 70.648 -25.359 -57.878 1.00 34.66 226 GLY A N 1
ATOM 1689 C CA . GLY A 1 226 ? 70.707 -26.467 -58.824 1.00 34.66 226 GLY A CA 1
ATOM 1690 C C . GLY A 1 226 ? 71.958 -26.255 -59.676 1.00 34.66 226 GLY A C 1
ATOM 1691 O O . GLY A 1 226 ? 72.009 -25.304 -60.443 1.00 34.66 226 GLY A O 1
ATOM 1692 N N . ALA A 1 227 ? 72.967 -27.108 -59.518 1.00 36.72 227 ALA A N 1
ATOM 1693 C CA . ALA A 1 227 ? 74.057 -27.256 -60.477 1.00 36.72 227 ALA A CA 1
ATOM 1694 C C . ALA A 1 227 ? 74.582 -28.690 -60.362 1.00 36.72 227 ALA A C 1
ATOM 1696 O O . ALA A 1 227 ? 75.324 -29.034 -59.443 1.00 36.72 227 ALA A O 1
ATOM 1697 N N . VAL A 1 228 ? 74.102 -29.532 -61.272 1.00 44.00 228 VAL A N 1
ATOM 1698 C CA . VAL A 1 228 ? 74.698 -30.817 -61.617 1.00 44.00 228 VAL A CA 1
ATOM 1699 C C . VAL A 1 228 ? 75.352 -30.571 -62.966 1.00 44.00 228 VAL A C 1
ATOM 1701 O O . VAL A 1 228 ? 74.646 -30.229 -63.908 1.00 44.00 228 VAL A O 1
ATOM 1704 N N . ASP A 1 229 ? 76.666 -30.727 -63.051 1.00 38.97 229 ASP A N 1
ATOM 1705 C CA . ASP A 1 229 ? 77.349 -30.937 -64.322 1.00 38.97 229 ASP A CA 1
ATOM 1706 C C . ASP A 1 229 ? 78.274 -32.137 -64.140 1.00 38.97 229 ASP A C 1
ATOM 1708 O O . ASP A 1 229 ? 79.234 -32.115 -63.369 1.00 38.97 229 ASP A O 1
ATOM 1712 N N . GLY A 1 230 ? 77.910 -33.222 -64.815 1.00 38.78 230 GLY A N 1
ATOM 1713 C CA . GLY A 1 230 ? 78.747 -34.384 -65.033 1.00 38.78 230 GLY A CA 1
ATOM 1714 C C . GLY A 1 230 ? 78.863 -34.577 -66.535 1.00 38.78 230 GLY A C 1
ATOM 1715 O O . GLY A 1 230 ? 77.874 -34.890 -67.192 1.00 38.78 230 GLY A O 1
ATOM 1716 N N . ALA A 1 231 ? 80.069 -34.412 -67.068 1.00 37.38 231 ALA A N 1
ATOM 1717 C CA . ALA A 1 231 ? 80.428 -34.868 -68.400 1.00 37.38 231 ALA A CA 1
ATOM 1718 C C . ALA A 1 231 ? 81.673 -35.750 -68.273 1.00 37.38 231 ALA A C 1
ATOM 1720 O O . ALA A 1 231 ? 82.759 -35.278 -67.945 1.00 37.38 231 ALA A O 1
ATOM 1721 N N . ALA A 1 232 ? 81.481 -37.046 -68.510 1.00 41.75 232 ALA A N 1
ATOM 1722 C CA . ALA A 1 232 ? 82.537 -37.993 -68.821 1.00 41.75 232 ALA A CA 1
ATOM 1723 C C . ALA A 1 232 ? 82.536 -38.217 -70.339 1.00 41.75 232 ALA A C 1
ATOM 1725 O O . ALA A 1 232 ? 81.482 -38.476 -70.921 1.00 41.75 232 ALA A O 1
ATOM 1726 N N . ALA A 1 233 ? 83.711 -38.165 -70.957 1.00 42.84 233 ALA A N 1
ATOM 1727 C CA . ALA A 1 233 ? 83.985 -38.790 -72.242 1.00 42.84 233 ALA A CA 1
ATOM 1728 C C . ALA A 1 233 ? 85.424 -39.328 -72.199 1.00 42.84 233 ALA A C 1
ATOM 1730 O O . ALA A 1 233 ? 86.345 -38.555 -71.956 1.00 42.84 233 ALA A O 1
ATOM 1731 N N . THR A 1 234 ? 85.516 -40.656 -72.344 1.00 46.91 234 THR A N 1
ATOM 1732 C CA . THR A 1 234 ? 86.610 -41.498 -72.889 1.00 46.91 234 THR A CA 1
ATOM 1733 C C . THR A 1 234 ? 88.044 -40.995 -72.847 1.00 46.91 234 THR A C 1
ATOM 1735 O O . THR A 1 234 ? 88.343 -40.009 -73.553 1.00 46.91 234 THR A O 1
#

Nearest PDB structures (foldseek):
  5udf-assembly1_B  TM=6.507E-01  e=1.350E-04  Acinetobacter baumannii
  6f49-assembly1_A  TM=5.627E-01  e=4.318E-04  Escherichia coli K-12
  5udf-assembly1_C  TM=5.850E-01  e=7.962E-04  Acinetobacter baumannii
  5udf-assembly1_D  TM=5.852E-01  e=1.994E-03  Acinetobacter baumannii

Foldseek 3Di:
DWDKKKKKKFFLVFKWKAFDDPPRPDFATAREMEMAMPPQPVQKDWPDFDDDDDDPDFWEWEAEPQVCVQRVNDAQTKMWMAGDPAITIYGHGTYIHGPDCPDCSCVVQCQRHPWDDDPDGHDHIYHYIYTHPSNSVRGCVHRVGDMDIDMDTDDDVVPDDPVCLVVVVVVLVVVQVDCPDVPDHDDDPCVVVSVVVVVVVVVVVVVVVVVVVPDDPDDDDDDDDDDDDDDDDD

Organism: NCBI:txid2499994

pLDDT: mean 79.4, std 19.39, range [34.66, 98.19]

Mean predicted aligned error: 12.94 Å